Protein AF-A0A219AFV5-F1 (afdb_monomer)

pLDDT: mean 91.74, std 7.49, range [54.03, 98.56]

Sequence (238 aa):
MINREDYINSQNCHLWEYLSKKFAISLSYSKTPYYQISIIKKNLFQKQRVVIFVNDNDKSHSSFTHELLHLKLHNDGIDIYGVFTKAVLKKSRLQFLFNNDFRNQICNMLDHTLMIDEYLKMGFNESDFLADNNVPLIDDFRIMEMHRQFENQNTIRVGYLNFVGTYISIKCKNLEYTEYATYVKTMLSMNSEIIDIIDEFFIMWNYCKITHNKIQIKKALTILVDKLYIKAQHYEIV

Nearest PDB structures (foldseek):
  8e0m-assembly4_L  TM=2.313E-01  e=9.132E+00  synthetic construct

Foldseek 3Di:
DDDCVLQDDPLCPVLVVVLVVQAQEDEDADPDQAWDKDFADDDPPDRTYIYIHHHPVDSDNLRVVLRSLVSVCVVVVNDLLVLLVVLQVVQVQSCVLCDPVNSCLLSSLLSLLLCVVVSVVSVDDPVSNDPPPPDDLDDPVRLVVLLVQCVDLVRVSVSLSSLLSSLSNCVSVVVCPPDCVVSVVSSCVSPVQLVVLVVVLVVLSVVCSVVVDNVSSSVSSNSSSVSSSVVCVVSVND

Secondary structure (DSSP, 8-state):
---GGGT--TTTHHHHHHHHHHEEEEEEE-SSSS-EEEEPPPPTTSPEEEEEEE-SS---HHHHHHHHHHHHHHHTT--HHHHHHHHHHTSTTHHHHS-HHHHHHHHHHHHHHHHHHHHHHTT--GGGTSTTTTS-S--HHHHHHHHHHHH-TTTHHHHHHHHHHHHHHHHHTT-TTTTSHHHHHHHHHH-HHHHHHHHHHHHHHHHHHHH--HHHHHHHHHHHHHHHHHHHHHTT--

Structure (mmCIF, N/CA/C/O backbone):
data_AF-A0A219AFV5-F1
#
_entry.id   AF-A0A219AFV5-F1
#
loop_
_atom_site.group_PDB
_atom_site.id
_atom_site.type_symbol
_atom_site.label_atom_id
_atom_site.label_alt_id
_atom_site.label_comp_id
_atom_site.label_asym_id
_atom_site.label_entity_id
_atom_site.label_seq_id
_atom_site.pdbx_PDB_ins_code
_atom_site.Cartn_x
_atom_site.Cartn_y
_atom_site.Cartn_z
_atom_site.occupancy
_atom_site.B_iso_or_equiv
_atom_site.auth_seq_id
_atom_site.auth_comp_id
_atom_site.auth_asym_id
_atom_site.auth_atom_id
_atom_site.pdbx_PDB_model_num
ATOM 1 N N . MET A 1 1 ? -25.864 -11.431 15.523 1.00 72.44 1 MET A N 1
ATOM 2 C CA . MET A 1 1 ? -25.352 -10.046 15.634 1.00 72.44 1 MET A CA 1
ATOM 3 C C . MET A 1 1 ? -23.898 -10.164 16.048 1.00 72.44 1 MET A C 1
ATOM 5 O O . MET A 1 1 ? -23.637 -10.952 16.946 1.00 72.44 1 MET A O 1
ATOM 9 N N . ILE A 1 2 ? -22.968 -9.493 15.365 1.00 87.38 2 ILE A N 1
ATOM 10 C CA . ILE A 1 2 ? -21.540 -9.593 15.703 1.00 87.38 2 ILE A CA 1
ATOM 11 C C . ILE A 1 2 ? -21.314 -8.882 17.038 1.00 87.38 2 ILE A C 1
ATOM 13 O O . ILE A 1 2 ? -21.665 -7.707 17.167 1.00 87.38 2 ILE A O 1
ATOM 17 N N . ASN A 1 3 ? -20.763 -9.591 18.025 1.00 89.38 3 ASN A N 1
ATOM 18 C CA . ASN A 1 3 ? -20.375 -8.988 19.293 1.00 89.38 3 ASN A CA 1
ATOM 19 C C . ASN A 1 3 ? -19.022 -8.293 19.118 1.00 89.38 3 ASN A C 1
ATOM 21 O O . ASN A 1 3 ? -18.010 -8.950 18.910 1.00 89.38 3 ASN A O 1
ATOM 25 N N . ARG A 1 4 ? -18.996 -6.960 19.179 1.00 89.50 4 ARG A N 1
ATOM 26 C CA . ARG A 1 4 ? -17.755 -6.191 18.989 1.00 89.50 4 ARG A CA 1
ATOM 27 C C . ARG A 1 4 ? -16.710 -6.450 20.077 1.00 89.50 4 ARG A C 1
ATOM 29 O O . ARG A 1 4 ? -15.527 -6.305 19.803 1.00 89.50 4 ARG A O 1
ATOM 36 N N . GLU A 1 5 ? -17.150 -6.808 21.286 1.00 92.06 5 GLU A N 1
ATOM 37 C CA . GLU A 1 5 ? -16.257 -7.053 22.427 1.00 92.06 5 GLU A CA 1
ATOM 38 C C . GLU A 1 5 ? -15.343 -8.261 22.166 1.00 92.06 5 GLU A C 1
ATOM 40 O O . GLU A 1 5 ? -14.281 -8.367 22.760 1.00 92.06 5 GLU A O 1
ATOM 45 N N . ASP A 1 6 ? -15.707 -9.120 21.209 1.00 93.94 6 ASP A N 1
ATOM 46 C CA . ASP A 1 6 ? -14.892 -10.250 20.765 1.00 93.94 6 ASP A CA 1
ATOM 47 C C . ASP A 1 6 ? -13.625 -9.826 19.992 1.00 93.94 6 ASP A C 1
ATOM 49 O O . ASP A 1 6 ? -12.757 -10.659 19.755 1.00 93.94 6 ASP A O 1
ATOM 53 N N . TYR A 1 7 ? -13.534 -8.562 19.556 1.00 95.25 7 TYR A N 1
ATOM 54 C CA . TYR A 1 7 ? -12.427 -8.032 18.745 1.00 95.25 7 TYR A CA 1
ATOM 55 C C . TYR A 1 7 ? -11.656 -6.904 19.448 1.00 95.25 7 TYR A C 1
ATOM 57 O O . TYR A 1 7 ? -10.633 -6.430 18.940 1.00 95.25 7 TYR A O 1
ATOM 65 N N . ILE A 1 8 ? -12.136 -6.463 20.613 1.00 96.00 8 ILE A N 1
ATOM 66 C CA . ILE A 1 8 ? -11.558 -5.359 21.375 1.00 96.00 8 ILE A CA 1
ATOM 67 C C . ILE A 1 8 ? -10.850 -5.926 22.600 1.00 96.00 8 ILE A C 1
ATOM 69 O O . ILE A 1 8 ? -11.441 -6.648 23.396 1.00 96.00 8 ILE A O 1
ATOM 73 N N . ASN A 1 9 ? -9.587 -5.557 22.776 1.00 96.81 9 ASN A N 1
ATOM 74 C CA . ASN A 1 9 ? -8.789 -5.938 23.933 1.00 96.81 9 ASN A CA 1
ATOM 75 C C . ASN A 1 9 ? -8.087 -4.711 24.539 1.00 96.81 9 ASN A C 1
ATOM 77 O O . ASN A 1 9 ? -8.250 -3.579 24.080 1.00 96.81 9 ASN A O 1
ATOM 81 N N . SER A 1 10 ? -7.279 -4.927 25.577 1.00 97.31 10 SER A N 1
ATOM 82 C CA . SER A 1 10 ? -6.520 -3.857 26.240 1.00 97.31 10 SER A CA 1
ATOM 83 C C . SER A 1 10 ? -5.536 -3.125 25.320 1.00 97.31 10 SER A C 1
ATOM 85 O O . SER A 1 10 ? -5.180 -1.986 25.606 1.00 97.31 10 SER A O 1
ATOM 87 N N . GLN A 1 11 ? -5.100 -3.750 24.225 1.00 97.81 11 GLN A N 1
ATOM 88 C CA . GLN A 1 11 ? -4.130 -3.174 23.294 1.00 97.81 11 GLN A CA 1
ATOM 89 C C . GLN A 1 11 ? -4.784 -2.196 22.315 1.00 97.81 11 GLN A C 1
ATOM 91 O O . GLN A 1 11 ? -4.178 -1.190 21.957 1.00 97.81 11 GLN A O 1
ATOM 96 N N . ASN A 1 12 ? -6.022 -2.466 21.884 1.00 97.88 12 ASN A N 1
ATOM 97 C CA . ASN A 1 12 ? -6.699 -1.685 20.844 1.00 97.88 12 ASN A CA 1
ATOM 98 C C . ASN A 1 12 ? -7.904 -0.858 21.323 1.00 97.88 12 ASN A C 1
ATOM 100 O O . ASN A 1 12 ? -8.407 -0.033 20.553 1.00 97.88 12 ASN A O 1
ATOM 104 N N . CYS A 1 13 ? -8.342 -1.008 22.579 1.00 97.69 13 CYS A N 1
ATOM 105 C CA . CYS A 1 13 ? -9.531 -0.330 23.103 1.00 97.69 13 CYS A CA 1
ATOM 106 C C . CYS A 1 13 ? -9.467 1.197 22.955 1.00 97.69 13 CYS A C 1
ATOM 108 O O . CYS A 1 13 ? -10.430 1.814 22.500 1.00 97.69 13 CYS A O 1
ATOM 110 N N . HIS A 1 14 ? -8.320 1.815 23.237 1.00 97.81 14 HIS A N 1
ATOM 111 C CA . HIS A 1 14 ? -8.154 3.263 23.112 1.00 97.81 14 HIS A CA 1
ATOM 112 C C . HIS A 1 14 ? -8.272 3.748 21.662 1.00 97.81 14 HIS A C 1
ATOM 114 O O . HIS A 1 14 ? -8.907 4.775 21.402 1.00 97.81 14 HIS A O 1
ATOM 120 N N . LEU A 1 15 ? -7.710 2.999 20.706 1.00 98.25 15 LEU A N 1
ATOM 121 C CA . LEU A 1 15 ? -7.830 3.312 19.283 1.00 98.25 15 LEU A CA 1
ATOM 122 C C . LEU A 1 15 ? -9.285 3.168 18.820 1.00 98.25 15 LEU A C 1
ATOM 124 O O . LEU A 1 15 ? -9.822 4.060 18.159 1.00 98.25 15 LEU A O 1
ATOM 128 N N . TRP A 1 16 ? -9.952 2.088 19.229 1.00 98.00 16 TRP A N 1
ATOM 129 C CA . TRP A 1 16 ? -11.369 1.869 18.956 1.00 98.00 16 TRP A CA 1
ATOM 130 C C . TRP A 1 16 ? -12.247 3.008 19.490 1.00 98.00 16 TRP A C 1
ATOM 132 O O . TRP A 1 16 ? -13.078 3.550 18.756 1.00 98.00 16 TRP A O 1
A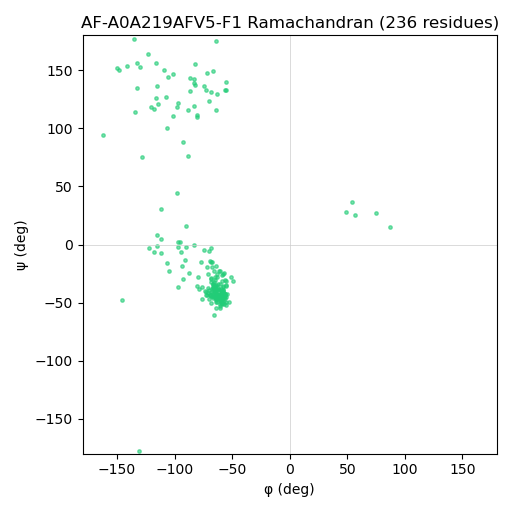TOM 142 N N . GLU A 1 17 ? -12.062 3.408 20.749 1.00 97.81 17 GLU A N 1
ATOM 143 C CA . GLU A 1 17 ? -12.814 4.497 21.377 1.00 97.81 17 GLU A CA 1
ATOM 144 C C . GLU A 1 17 ? -12.585 5.833 20.667 1.00 97.81 17 GLU A C 1
ATOM 146 O O . GLU A 1 17 ? -13.533 6.590 20.424 1.00 97.81 17 GLU A O 1
ATOM 151 N N . TYR A 1 18 ? -11.330 6.125 20.319 1.00 97.94 18 TYR A N 1
ATOM 152 C CA . TYR A 1 18 ? -10.959 7.321 19.573 1.00 97.94 18 TYR A CA 1
ATOM 153 C C . TYR A 1 18 ? -11.679 7.377 18.218 1.00 97.94 18 TYR A C 1
ATOM 155 O O . TYR A 1 18 ? -12.342 8.374 17.908 1.00 97.94 18 TYR A O 1
ATOM 163 N N . LEU A 1 19 ? -11.621 6.295 17.439 1.00 97.81 19 LEU A N 1
ATOM 164 C CA . LEU A 1 19 ? -12.219 6.232 16.105 1.00 97.81 19 LEU A CA 1
ATOM 165 C C . LEU A 1 19 ? -13.752 6.192 16.165 1.00 97.81 19 LEU A C 1
ATOM 167 O O . LEU A 1 19 ? -14.415 6.886 15.395 1.00 97.81 19 LEU A O 1
ATOM 171 N N . SER A 1 20 ? -14.345 5.496 17.133 1.00 96.62 20 SER A N 1
ATOM 172 C CA . SER A 1 20 ? -15.806 5.432 17.317 1.00 96.62 20 SER A CA 1
ATOM 173 C C . SER A 1 20 ? -16.433 6.796 17.649 1.00 96.62 20 SER A C 1
ATOM 175 O O . SER A 1 20 ? -17.597 7.078 17.333 1.00 96.62 20 SER A O 1
ATOM 177 N N . LYS A 1 21 ? -15.660 7.718 18.238 1.00 95.94 21 LYS A N 1
ATOM 178 C CA . LYS A 1 21 ? -16.096 9.112 18.423 1.00 95.94 21 LYS A CA 1
ATOM 179 C C . LYS A 1 21 ? -16.208 9.861 17.090 1.00 95.94 21 LYS A C 1
ATOM 181 O O . LYS A 1 21 ? -17.066 10.735 16.971 1.00 95.94 21 LYS A O 1
ATOM 186 N N . LYS A 1 22 ? -15.412 9.497 16.080 1.00 95.31 22 LYS A N 1
ATOM 187 C CA . LYS A 1 22 ? -15.322 10.171 14.771 1.00 95.31 22 LYS A CA 1
ATOM 188 C C . LYS A 1 22 ? -16.178 9.510 13.683 1.00 95.31 22 LYS A C 1
ATOM 190 O O . LYS A 1 22 ? -16.791 10.213 12.878 1.00 95.31 22 LYS A O 1
ATOM 195 N N . PHE A 1 23 ? -16.276 8.184 13.700 1.00 96.38 23 PHE A N 1
ATOM 196 C CA . PHE A 1 23 ? -16.930 7.372 12.674 1.00 96.38 23 PHE A CA 1
ATOM 197 C C . PHE A 1 23 ? -18.150 6.633 13.221 1.00 96.38 23 PHE A C 1
ATOM 199 O O . PHE A 1 23 ? -18.272 6.384 14.418 1.00 96.38 23 PHE A O 1
ATOM 206 N N . ALA A 1 24 ? -19.076 6.291 12.328 1.00 95.56 24 ALA A N 1
ATOM 207 C CA . ALA A 1 24 ? -20.114 5.306 12.600 1.00 95.56 24 ALA A CA 1
ATOM 208 C C . ALA A 1 24 ? -19.597 3.946 12.115 1.00 95.56 24 ALA A C 1
ATOM 210 O O . ALA A 1 24 ? -19.778 3.603 10.945 1.00 95.56 24 ALA A O 1
ATOM 211 N N . ILE A 1 25 ? -18.890 3.233 12.997 1.00 96.38 25 ILE A N 1
ATOM 212 C CA . ILE A 1 25 ? -18.255 1.947 12.686 1.00 96.38 25 ILE A CA 1
ATOM 213 C C . ILE A 1 25 ? -19.259 0.817 12.913 1.00 96.38 25 ILE A C 1
ATOM 215 O O . ILE A 1 25 ? -19.929 0.760 13.944 1.00 96.38 25 ILE A O 1
ATOM 219 N N . SER A 1 26 ? -19.355 -0.079 11.941 1.00 95.69 26 SER A N 1
ATOM 220 C CA . SER A 1 26 ? -20.164 -1.295 11.995 1.00 95.69 26 SER A CA 1
ATOM 221 C C . SER A 1 26 ? -19.323 -2.497 11.581 1.00 95.69 26 SER A C 1
ATOM 223 O O . SER A 1 26 ? -18.366 -2.345 10.824 1.00 95.69 26 SER A O 1
ATOM 225 N N . LEU A 1 27 ? -19.674 -3.678 12.090 1.00 96.31 27 LEU A N 1
ATOM 226 C CA . LEU A 1 27 ? -19.002 -4.931 11.753 1.00 96.31 27 LEU A CA 1
ATOM 227 C C . LEU A 1 27 ? -19.884 -5.759 10.817 1.00 96.31 27 LEU A C 1
ATOM 229 O O . LEU A 1 27 ? -21.111 -5.761 10.942 1.00 96.31 27 LEU A O 1
ATOM 233 N N . SER A 1 28 ? -19.270 -6.467 9.879 1.00 96.06 28 SER A N 1
ATOM 234 C CA . SER A 1 28 ? -19.932 -7.450 9.014 1.00 96.06 28 SER A CA 1
ATOM 235 C C . SER A 1 28 ? -19.014 -8.644 8.802 1.00 96.06 28 SER A C 1
ATOM 237 O O . SER A 1 28 ? -17.804 -8.499 8.899 1.00 96.06 28 SER A O 1
ATOM 239 N N . TYR A 1 29 ? -19.560 -9.825 8.524 1.00 94.81 29 TYR A N 1
ATOM 240 C CA . TYR A 1 29 ? -18.708 -10.968 8.207 1.00 94.81 29 TYR A CA 1
ATOM 241 C C . TYR A 1 29 ? -18.108 -10.806 6.813 1.00 94.81 29 TYR A C 1
ATOM 243 O O . TYR A 1 29 ? -18.807 -10.444 5.859 1.00 94.81 29 TYR A O 1
ATOM 251 N N . SER A 1 30 ? -16.804 -11.043 6.716 1.00 92.31 30 SER A N 1
ATOM 252 C CA . SER A 1 30 ? -16.098 -11.108 5.446 1.00 92.31 30 SER A CA 1
ATOM 253 C C . SER A 1 30 ? -16.567 -12.325 4.648 1.00 92.31 30 SER A C 1
ATOM 255 O O . SER A 1 30 ? -16.959 -13.347 5.204 1.00 92.31 30 SER A O 1
ATOM 257 N N . LYS A 1 31 ? -16.532 -12.212 3.318 1.00 90.81 31 LYS A N 1
ATOM 258 C CA . LYS A 1 31 ? -16.740 -13.355 2.408 1.00 90.81 31 LYS A CA 1
ATOM 259 C C . LYS A 1 31 ? -15.431 -14.071 2.070 1.00 90.81 31 LYS A C 1
ATOM 261 O O . LYS A 1 31 ? -15.435 -15.023 1.297 1.00 90.81 31 LYS A O 1
ATOM 266 N N . THR A 1 32 ? -14.317 -13.558 2.580 1.00 87.31 32 THR A N 1
ATOM 267 C CA . THR A 1 32 ? -12.963 -14.076 2.388 1.00 87.31 32 THR A CA 1
ATOM 268 C C . THR A 1 32 ? -12.364 -14.367 3.768 1.00 87.31 32 THR A C 1
ATOM 270 O O . THR A 1 32 ? -12.889 -13.867 4.765 1.00 87.31 32 THR A O 1
ATOM 273 N N . PRO A 1 33 ? -11.268 -15.138 3.869 1.00 84.75 33 PRO A N 1
ATOM 274 C CA . PRO A 1 33 ? -10.609 -15.361 5.158 1.00 84.75 33 PRO A CA 1
ATOM 275 C C . PRO A 1 33 ? -9.938 -14.096 5.725 1.00 84.75 33 PRO A C 1
ATOM 277 O O . PRO A 1 33 ? -9.396 -14.133 6.827 1.00 84.75 33 PRO A O 1
ATOM 280 N N . TYR A 1 34 ? -9.962 -12.981 4.991 1.00 87.75 34 TYR A N 1
ATOM 281 C CA . TYR A 1 34 ? -9.263 -11.755 5.345 1.00 87.75 34 TYR A CA 1
ATOM 282 C C . TYR A 1 34 ? -10.201 -10.721 5.957 1.00 87.75 34 TYR A C 1
ATOM 284 O O . TYR A 1 34 ? -11.367 -10.586 5.561 1.00 87.75 34 TYR A O 1
ATOM 292 N N . TYR A 1 35 ? -9.641 -9.951 6.885 1.00 92.25 35 TYR A N 1
ATOM 293 C CA . TYR A 1 35 ? -10.239 -8.712 7.352 1.00 92.25 35 TYR A CA 1
ATOM 294 C C . TYR A 1 35 ? -10.125 -7.649 6.261 1.00 92.25 35 TYR A C 1
ATOM 296 O O . TYR A 1 35 ? -9.215 -7.694 5.434 1.00 92.25 35 TYR A O 1
ATOM 304 N N . GLN A 1 36 ? -11.109 -6.753 6.203 1.00 93.00 36 GLN A N 1
ATOM 305 C CA . GLN A 1 36 ? -11.134 -5.661 5.232 1.00 93.00 36 GLN A CA 1
ATOM 306 C C . GLN A 1 36 ? -11.874 -4.463 5.808 1.00 93.00 36 GLN A C 1
ATOM 308 O O . GLN A 1 36 ? -12.839 -4.616 6.559 1.00 93.00 36 GLN A O 1
ATOM 313 N N . ILE A 1 37 ? -11.521 -3.266 5.360 1.00 94.44 37 ILE A N 1
ATOM 314 C CA . ILE A 1 37 ? -12.239 -2.043 5.695 1.00 94.44 37 ILE A CA 1
ATOM 315 C C . ILE A 1 37 ? -12.890 -1.412 4.465 1.00 94.44 37 ILE A C 1
ATOM 317 O O . ILE A 1 37 ? -12.296 -1.272 3.398 1.00 94.44 37 ILE A O 1
ATOM 321 N N . SER A 1 38 ? -14.137 -0.971 4.625 1.00 94.50 38 SER A N 1
ATOM 322 C CA . SER A 1 38 ? -14.824 -0.124 3.654 1.00 94.50 38 SER A CA 1
ATOM 323 C C . SER A 1 38 ? -15.235 1.192 4.293 1.00 94.50 38 SER A C 1
ATOM 325 O O . SER A 1 38 ? -16.035 1.245 5.231 1.00 94.50 38 SER A O 1
ATOM 327 N N . ILE A 1 39 ? -14.685 2.278 3.754 1.00 92.69 39 ILE A N 1
ATOM 328 C CA . ILE A 1 39 ? -14.961 3.640 4.195 1.00 92.69 39 ILE A CA 1
ATOM 329 C C . ILE A 1 39 ? -15.953 4.270 3.217 1.00 92.69 39 ILE A C 1
ATOM 331 O O . ILE A 1 39 ? -15.633 4.571 2.068 1.00 92.69 39 ILE A O 1
ATOM 335 N N . ILE A 1 40 ? -17.182 4.494 3.678 1.00 90.06 40 ILE A N 1
ATOM 336 C CA . ILE A 1 40 ? -18.263 5.025 2.845 1.00 90.06 40 ILE A CA 1
ATOM 337 C C . ILE A 1 40 ? -18.145 6.550 2.789 1.00 90.06 40 ILE A C 1
ATOM 339 O O . ILE A 1 40 ? -17.798 7.201 3.777 1.00 90.06 40 ILE A O 1
ATOM 343 N N . LYS A 1 41 ? -18.433 7.156 1.631 1.00 82.62 41 LYS A N 1
ATOM 344 C CA . LYS A 1 41 ? -18.358 8.613 1.449 1.00 82.62 41 LYS A CA 1
ATOM 345 C C . LYS A 1 41 ? -19.240 9.339 2.476 1.00 82.62 41 LYS A C 1
ATOM 347 O O . LYS A 1 41 ? -20.389 8.969 2.705 1.00 82.62 41 LYS A O 1
ATOM 352 N N . LYS A 1 42 ? -18.685 10.376 3.110 1.00 80.56 42 LYS A N 1
ATOM 353 C CA . LYS A 1 42 ? -19.368 11.144 4.158 1.00 80.56 42 LYS A CA 1
ATOM 354 C C . LYS A 1 42 ? -20.536 11.956 3.585 1.00 80.56 42 LYS A C 1
ATOM 356 O O . LYS A 1 42 ? -20.353 12.713 2.634 1.00 80.56 42 LYS A O 1
ATOM 361 N N . ASN A 1 43 ? -21.695 11.862 4.233 1.00 77.56 43 ASN A N 1
ATOM 362 C CA . ASN A 1 43 ? -22.815 12.780 4.026 1.00 77.56 43 ASN A CA 1
ATOM 363 C C . ASN A 1 43 ? -22.652 14.011 4.933 1.00 77.56 43 ASN A C 1
ATOM 365 O O . ASN A 1 43 ? -22.212 13.876 6.074 1.00 77.56 43 ASN A O 1
ATOM 369 N N . LEU A 1 44 ? -23.029 15.198 4.443 1.00 76.38 44 LEU A N 1
ATOM 370 C CA . LEU A 1 44 ? -22.791 16.500 5.098 1.00 76.38 44 LEU A CA 1
ATOM 371 C C . LEU A 1 44 ? -23.238 16.576 6.571 1.00 76.38 44 LEU A C 1
ATOM 373 O O . LEU A 1 44 ? -22.621 17.295 7.350 1.00 76.38 44 LEU A O 1
ATOM 377 N N . PHE A 1 45 ? -24.250 15.799 6.965 1.00 80.06 45 PHE A N 1
ATOM 378 C CA . PHE A 1 45 ? -24.886 15.886 8.284 1.00 80.06 45 PHE A CA 1
ATOM 379 C C . PHE A 1 45 ? -24.704 14.643 9.166 1.00 80.06 45 PHE A C 1
ATOM 381 O O . PHE A 1 45 ? -25.344 14.536 10.207 1.00 80.06 45 PHE A O 1
ATOM 388 N N . GLN A 1 46 ? -23.870 13.678 8.767 1.00 82.94 46 GLN A N 1
ATOM 389 C CA . GLN A 1 46 ? -23.705 12.426 9.515 1.00 82.94 46 GLN A CA 1
ATOM 390 C C . GLN A 1 46 ? -22.234 12.070 9.725 1.00 82.94 46 GLN A C 1
ATOM 392 O O . GLN A 1 46 ? -21.349 12.473 8.960 1.00 82.94 46 GLN A O 1
ATOM 397 N N . LYS A 1 47 ? -21.972 11.278 10.775 1.00 86.44 47 LYS A N 1
ATOM 398 C CA . LYS A 1 47 ? -20.681 10.599 10.918 1.00 86.44 47 LYS A CA 1
ATOM 399 C C . LYS A 1 47 ? -20.422 9.779 9.659 1.00 86.44 47 LYS A C 1
ATOM 401 O O . LYS A 1 47 ? -21.331 9.152 9.114 1.00 86.44 47 LYS A O 1
ATOM 406 N N . GLN A 1 48 ? -19.174 9.785 9.207 1.00 93.94 48 GLN A N 1
ATOM 407 C CA . GLN A 1 48 ? -18.780 8.943 8.093 1.00 93.94 48 GLN A CA 1
ATOM 408 C C . GLN A 1 48 ? -18.959 7.475 8.496 1.00 93.94 48 GLN A C 1
ATOM 410 O O . GLN A 1 48 ? -18.545 7.076 9.587 1.00 93.94 48 GLN A O 1
ATOM 415 N N . ARG A 1 49 ? -19.637 6.702 7.646 1.00 95.25 49 ARG A N 1
ATOM 416 C CA . ARG A 1 49 ? -19.899 5.286 7.895 1.00 95.25 49 ARG A CA 1
ATOM 417 C C . ARG A 1 49 ? -18.691 4.455 7.499 1.00 95.25 49 ARG A C 1
ATOM 419 O O . ARG A 1 49 ? -18.100 4.687 6.446 1.00 95.25 49 ARG A O 1
ATOM 426 N N . VAL A 1 50 ? -18.367 3.488 8.343 1.00 97.00 50 VAL A N 1
ATOM 427 C CA . VAL A 1 50 ? -17.277 2.540 8.130 1.00 97.00 50 VAL A CA 1
ATOM 428 C C . VAL A 1 50 ? -17.804 1.143 8.409 1.00 97.00 50 VAL A C 1
ATOM 430 O O . VAL A 1 50 ? -18.508 0.924 9.399 1.00 97.00 50 VAL A O 1
ATOM 433 N N . VAL A 1 51 ? -17.474 0.208 7.529 1.00 97.06 51 VAL A N 1
ATOM 434 C CA . VAL A 1 51 ? -17.728 -1.216 7.734 1.00 97.06 51 VAL A CA 1
ATOM 435 C C . VAL A 1 51 ? -16.380 -1.906 7.847 1.00 97.06 51 VAL A C 1
ATOM 437 O O . VAL A 1 51 ? -15.578 -1.810 6.921 1.00 97.06 51 VAL A O 1
ATOM 440 N N . ILE A 1 52 ? -16.134 -2.572 8.971 1.00 97.00 52 ILE A N 1
ATOM 441 C CA . ILE A 1 52 ? -15.009 -3.498 9.110 1.00 97.00 52 ILE A CA 1
ATOM 442 C C . ILE A 1 52 ? -15.566 -4.901 8.889 1.00 97.00 52 ILE A C 1
ATOM 444 O O . ILE A 1 52 ? -16.463 -5.355 9.607 1.00 97.00 52 ILE A O 1
ATOM 448 N N . PHE A 1 53 ? -15.067 -5.558 7.853 1.00 95.94 53 PHE A N 1
ATOM 449 C CA . PHE A 1 53 ? -15.346 -6.947 7.556 1.00 95.94 53 PHE A CA 1
ATOM 450 C C . PHE A 1 53 ? -14.406 -7.812 8.385 1.00 95.94 53 PHE A C 1
ATOM 452 O O . PHE A 1 53 ? -13.191 -7.696 8.260 1.00 95.94 53 PHE A O 1
ATOM 459 N N . VAL A 1 54 ? -14.976 -8.644 9.249 1.00 95.06 54 VAL A N 1
ATOM 460 C CA . VAL A 1 54 ? -14.245 -9.523 10.165 1.00 95.06 54 VAL A CA 1
ATOM 461 C C . VAL A 1 54 ? -14.394 -10.973 9.729 1.00 95.06 54 VAL A C 1
ATOM 463 O O . VAL A 1 54 ? -15.422 -11.348 9.157 1.00 95.06 54 VAL A O 1
ATOM 466 N N . ASN A 1 55 ? -13.386 -11.791 10.006 1.00 90.19 55 ASN A N 1
ATOM 467 C CA . ASN A 1 55 ? -13.487 -13.231 9.815 1.00 90.19 55 ASN A CA 1
ATOM 468 C C . ASN A 1 55 ? -14.373 -13.831 10.932 1.00 90.19 55 ASN A C 1
ATOM 470 O O . ASN A 1 55 ? -14.305 -13.423 12.093 1.00 90.19 55 ASN A O 1
ATOM 474 N N . ASP A 1 56 ? -15.278 -14.741 10.575 1.00 85.44 56 ASP A N 1
ATOM 475 C CA . ASP A 1 56 ? -16.152 -15.446 11.521 1.00 85.44 56 ASP A CA 1
ATOM 476 C C . ASP A 1 56 ? -15.435 -16.602 12.231 1.00 85.44 56 ASP A C 1
ATOM 478 O O . ASP A 1 56 ? -15.765 -16.924 13.373 1.00 85.44 56 ASP A O 1
ATOM 482 N N . ASN A 1 57 ? -14.435 -17.179 11.568 1.00 85.88 57 ASN A N 1
ATOM 483 C CA . ASN A 1 57 ? -13.623 -18.291 12.050 1.00 85.88 57 ASN A CA 1
ATOM 484 C C . ASN A 1 57 ? -12.362 -17.837 12.796 1.00 85.88 57 ASN A C 1
ATOM 486 O O . ASN A 1 57 ? -11.732 -18.643 13.476 1.00 85.88 57 ASN A O 1
ATOM 490 N N . ASP A 1 58 ? -12.002 -16.560 12.684 1.00 84.69 58 ASP A N 1
ATOM 491 C CA . ASP A 1 58 ? -10.834 -15.975 13.333 1.00 84.69 58 ASP A CA 1
ATOM 492 C C . ASP A 1 58 ? -11.215 -14.643 13.982 1.00 84.69 58 ASP A C 1
ATOM 494 O O . ASP A 1 58 ? -11.576 -13.689 13.299 1.00 84.69 58 ASP A O 1
ATOM 498 N N . LYS A 1 59 ? -11.149 -14.592 15.317 1.00 90.69 59 LYS A N 1
ATOM 499 C CA . LYS A 1 59 ? -11.412 -13.398 16.137 1.00 90.69 59 LYS A CA 1
ATOM 500 C C . LYS A 1 59 ? -10.104 -12.699 16.513 1.00 90.69 59 LYS A C 1
ATOM 502 O O . LYS A 1 59 ? -9.886 -12.319 17.660 1.00 90.69 59 LYS A O 1
ATOM 507 N N . SER A 1 60 ? -9.210 -12.557 15.543 1.00 93.06 60 SER A N 1
ATOM 508 C CA . SER A 1 60 ? -7.901 -11.947 15.736 1.00 93.06 60 SER A CA 1
ATOM 509 C C . SER A 1 60 ? -8.019 -10.468 16.118 1.00 93.06 60 SER A C 1
ATOM 511 O O . SER A 1 60 ? -8.455 -9.619 15.333 1.00 93.06 60 SER A O 1
ATOM 513 N N . HIS A 1 61 ? -7.573 -10.141 17.334 1.00 95.62 61 HIS A N 1
ATOM 514 C CA . HIS A 1 61 ? -7.398 -8.757 17.784 1.00 95.62 61 HIS A CA 1
ATOM 515 C C . HIS A 1 61 ? -6.358 -8.017 16.934 1.00 95.62 61 HIS A C 1
ATOM 517 O O . HIS A 1 61 ? -6.486 -6.815 16.701 1.00 95.62 61 HIS A O 1
ATOM 523 N N . SER A 1 62 ? -5.336 -8.738 16.468 1.00 95.12 62 SER A N 1
ATOM 524 C CA . SER A 1 62 ? -4.268 -8.217 15.617 1.00 95.12 62 SER A CA 1
ATOM 525 C C . SER A 1 62 ? -4.835 -7.761 14.268 1.00 95.12 62 SER A C 1
ATOM 527 O O . SER A 1 62 ? -4.724 -6.584 13.921 1.00 95.12 62 SER A O 1
ATOM 529 N N . SER A 1 63 ? -5.544 -8.645 13.563 1.00 94.31 63 SER A N 1
ATOM 530 C CA . SER A 1 63 ? -6.122 -8.350 12.248 1.00 94.31 63 SER A CA 1
ATOM 531 C C . SER A 1 63 ? -7.218 -7.292 12.337 1.00 94.31 63 SER A C 1
ATOM 533 O O . SER A 1 63 ? -7.328 -6.429 11.473 1.00 94.31 63 SER A O 1
ATOM 535 N N . PHE A 1 64 ? -7.988 -7.274 13.425 1.00 96.06 64 PHE A N 1
ATOM 536 C CA . PHE A 1 64 ? -8.930 -6.185 13.663 1.00 96.06 64 PHE A CA 1
ATOM 537 C C . PHE A 1 64 ? -8.226 -4.834 13.858 1.00 96.06 64 PHE A C 1
ATOM 539 O O . PHE A 1 64 ? -8.655 -3.816 13.314 1.00 96.06 64 PHE A O 1
ATOM 546 N N . THR A 1 65 ? -7.125 -4.819 14.611 1.00 97.25 65 THR A N 1
ATOM 547 C CA . THR A 1 65 ? -6.336 -3.604 14.850 1.00 97.25 65 THR A CA 1
ATOM 548 C C . THR A 1 65 ? -5.689 -3.088 13.569 1.00 97.25 65 THR A C 1
ATOM 550 O O . THR A 1 65 ? -5.649 -1.876 13.367 1.00 97.25 65 THR A O 1
ATOM 553 N N . HIS A 1 66 ? -5.252 -3.982 12.681 1.00 95.94 66 HIS A N 1
ATOM 554 C CA . HIS A 1 66 ? -4.752 -3.637 11.351 1.00 95.94 66 HIS A CA 1
ATOM 555 C C . HIS A 1 66 ? -5.763 -2.764 10.579 1.00 95.94 66 HIS A C 1
ATOM 557 O O . HIS A 1 66 ? -5.434 -1.660 10.141 1.00 95.94 66 HIS A O 1
ATOM 563 N N . GLU A 1 67 ? -7.037 -3.168 10.530 1.00 96.69 67 GLU A N 1
ATOM 564 C CA . GLU A 1 67 ? -8.096 -2.370 9.889 1.00 96.69 67 GLU A CA 1
ATOM 565 C C . GLU A 1 67 ? -8.378 -1.043 10.618 1.00 96.69 67 GLU A C 1
ATOM 567 O O . GLU A 1 67 ? -8.653 -0.015 9.987 1.00 96.69 67 GLU A O 1
ATOM 572 N N . LEU A 1 68 ? -8.287 -1.018 11.955 1.00 97.88 68 LEU A N 1
ATOM 573 C CA . LEU A 1 68 ? -8.415 0.228 12.723 1.00 97.88 68 LEU A CA 1
ATOM 574 C C . LEU A 1 68 ? -7.290 1.218 12.408 1.00 97.88 68 LEU A C 1
ATOM 576 O O . LEU A 1 68 ? -7.531 2.427 12.385 1.00 97.88 68 LEU A O 1
ATOM 580 N N . LEU A 1 69 ? -6.079 0.737 12.142 1.00 97.62 69 LEU A N 1
ATOM 581 C CA . LEU A 1 69 ? -4.953 1.586 11.773 1.00 97.62 69 LEU A CA 1
ATOM 582 C C . LEU A 1 69 ? -5.117 2.184 10.372 1.00 97.62 69 LEU A C 1
ATOM 584 O O . LEU A 1 69 ? -4.882 3.384 10.213 1.00 97.62 69 LEU A O 1
ATOM 588 N N . HIS A 1 70 ? -5.640 1.434 9.397 1.00 96.94 70 HIS A N 1
ATOM 589 C CA . HIS A 1 70 ? -6.061 2.024 8.119 1.00 96.94 70 HIS A CA 1
ATOM 590 C C . HIS A 1 70 ? -7.108 3.128 8.323 1.00 96.94 70 HIS A C 1
ATOM 592 O O . HIS A 1 70 ? -7.004 4.215 7.744 1.00 96.94 70 HIS A O 1
ATOM 598 N N . LEU A 1 71 ? -8.093 2.907 9.203 1.00 97.44 71 LEU A N 1
ATOM 599 C CA . LEU A 1 71 ? -9.075 3.943 9.527 1.00 97.44 71 LEU A CA 1
ATOM 600 C C . LEU A 1 71 ? -8.438 5.168 10.199 1.00 97.44 71 LEU A C 1
ATOM 602 O O . LEU A 1 71 ? -8.870 6.298 9.956 1.00 97.44 71 LEU A O 1
ATOM 606 N N . LYS A 1 72 ? -7.415 4.964 11.034 1.00 97.31 72 LYS A N 1
ATOM 607 C CA . LYS A 1 72 ? -6.648 6.046 11.655 1.00 97.31 72 LYS A CA 1
ATOM 608 C C . LYS A 1 72 ? -5.907 6.875 10.607 1.00 97.31 72 LYS A C 1
ATOM 610 O O . LYS A 1 72 ? -6.029 8.096 10.645 1.00 97.31 72 LYS A O 1
ATOM 615 N N . LEU A 1 73 ? -5.221 6.255 9.645 1.00 95.56 73 LEU A N 1
ATOM 616 C CA . LEU A 1 73 ? -4.579 6.978 8.537 1.00 95.56 73 LEU A CA 1
ATOM 617 C C . LEU A 1 73 ? -5.600 7.827 7.765 1.00 95.56 73 LEU A C 1
ATOM 619 O O . LEU A 1 73 ? -5.376 9.020 7.534 1.00 95.56 73 LEU A O 1
ATOM 623 N N . HIS A 1 74 ? -6.771 7.255 7.466 1.00 94.69 74 HIS A N 1
ATOM 624 C CA . HIS A 1 74 ? -7.869 7.981 6.822 1.00 94.69 74 HIS A CA 1
ATOM 625 C C . HIS A 1 74 ? -8.378 9.160 7.667 1.00 94.69 74 HIS A C 1
ATOM 627 O O . HIS A 1 74 ? -8.571 10.261 7.147 1.00 94.69 74 HIS A O 1
ATOM 633 N N . ASN A 1 75 ? -8.568 8.971 8.977 1.00 94.50 75 ASN A N 1
ATOM 634 C CA . ASN A 1 75 ? -8.937 10.043 9.910 1.00 94.50 75 ASN A CA 1
ATOM 635 C C . ASN A 1 75 ? -7.905 11.168 9.929 1.00 94.50 75 ASN A C 1
ATOM 637 O O . ASN A 1 75 ? -8.255 12.351 9.899 1.00 94.50 75 ASN A O 1
ATOM 641 N N . ASP A 1 76 ? -6.635 10.783 9.932 1.00 93.94 76 ASP A N 1
ATOM 642 C CA . ASP A 1 76 ? -5.514 11.703 9.902 1.00 93.94 76 ASP A CA 1
ATOM 643 C C . ASP A 1 76 ? -5.410 12.376 8.535 1.00 93.94 76 ASP A C 1
ATOM 645 O O . ASP A 1 76 ? -4.655 13.328 8.411 1.00 93.94 76 ASP A O 1
ATOM 649 N N . GLY A 1 77 ? -6.228 11.982 7.549 1.00 92.62 77 GLY A N 1
ATOM 650 C CA . GLY A 1 77 ? -6.371 12.523 6.198 1.00 92.62 77 GLY A CA 1
ATOM 651 C C . GLY A 1 77 ? -5.232 12.131 5.265 1.00 92.62 77 GLY A C 1
ATOM 652 O O . GLY A 1 77 ? -4.901 12.898 4.357 1.00 92.62 77 GLY A O 1
ATOM 653 N N . ILE A 1 78 ? -4.607 10.991 5.538 1.00 94.56 78 ILE A N 1
ATOM 654 C CA . ILE A 1 78 ? -3.658 10.318 4.661 1.00 94.56 78 ILE A CA 1
ATOM 655 C C . ILE A 1 78 ? -4.478 9.400 3.749 1.00 94.56 78 ILE A C 1
ATOM 657 O O . ILE A 1 78 ? -5.153 8.490 4.211 1.00 94.56 78 ILE A O 1
ATOM 661 N N . ASP A 1 79 ? -4.455 9.694 2.450 1.00 92.25 79 ASP A N 1
ATOM 662 C CA . ASP A 1 79 ? -5.175 8.956 1.405 1.00 92.25 79 ASP A CA 1
ATOM 663 C C . ASP A 1 79 ? -4.173 8.586 0.304 1.00 92.25 79 ASP A C 1
ATOM 665 O O . ASP A 1 79 ? -4.097 9.249 -0.737 1.00 92.25 79 ASP A O 1
ATOM 669 N N . ILE A 1 80 ? -3.326 7.582 0.574 1.00 95.88 80 ILE A N 1
ATOM 670 C CA . ILE A 1 80 ? -2.286 7.136 -0.367 1.00 95.88 80 ILE A CA 1
ATOM 671 C C . ILE A 1 80 ? -2.936 6.694 -1.675 1.00 95.88 80 ILE A C 1
ATOM 673 O O . ILE A 1 80 ? -2.561 7.191 -2.739 1.00 95.88 80 ILE A O 1
ATOM 677 N N . TYR A 1 81 ? -3.947 5.822 -1.598 1.00 95.25 81 TYR A N 1
ATOM 678 C CA . TYR A 1 81 ? -4.621 5.284 -2.776 1.00 95.25 81 TYR A CA 1
ATOM 679 C C . TYR A 1 81 ? -5.234 6.378 -3.649 1.00 95.25 81 TYR A C 1
ATOM 681 O O . TYR A 1 81 ? -5.011 6.403 -4.864 1.00 95.25 81 TYR A O 1
ATOM 689 N N . GLY A 1 82 ? -5.975 7.320 -3.063 1.00 94.38 82 GLY A N 1
ATOM 690 C CA . GLY A 1 82 ? -6.597 8.405 -3.811 1.00 94.38 82 GLY A CA 1
ATOM 691 C C . GLY A 1 82 ? -5.578 9.369 -4.413 1.00 94.38 82 GLY A C 1
ATOM 692 O O . GLY A 1 82 ? -5.776 9.850 -5.532 1.00 94.38 82 GLY A O 1
ATOM 693 N N . VAL A 1 83 ? -4.469 9.642 -3.722 1.00 95.69 83 VAL A N 1
ATOM 694 C CA . VAL A 1 83 ? -3.378 10.474 -4.247 1.00 95.69 83 VAL A CA 1
ATOM 695 C C . VAL A 1 83 ? -2.644 9.777 -5.393 1.00 95.69 83 VAL A C 1
ATOM 697 O O . VAL A 1 83 ? -2.496 10.379 -6.460 1.00 95.69 83 VAL A O 1
ATOM 700 N N . PHE A 1 84 ? -2.235 8.521 -5.205 1.00 96.69 84 PHE A N 1
ATOM 701 C CA . PHE A 1 84 ? -1.546 7.723 -6.218 1.00 96.69 84 PHE A CA 1
ATOM 702 C C . PHE A 1 84 ? -2.427 7.537 -7.455 1.00 96.69 84 PHE A C 1
ATOM 704 O O . PHE A 1 84 ? -2.010 7.835 -8.572 1.00 96.69 84 PHE A O 1
ATOM 711 N N . THR A 1 85 ? -3.697 7.173 -7.260 1.00 95.81 85 THR A N 1
ATOM 712 C CA . THR A 1 85 ? -4.674 7.026 -8.347 1.00 95.81 85 THR A CA 1
ATOM 713 C C . THR A 1 85 ? -4.854 8.329 -9.118 1.00 95.81 85 THR A C 1
ATOM 715 O O . THR A 1 85 ? -4.822 8.319 -10.344 1.00 95.81 85 THR A O 1
ATOM 718 N N . LYS A 1 86 ? -4.977 9.480 -8.443 1.00 95.56 86 LYS A N 1
ATOM 719 C CA . LYS A 1 86 ? -5.054 10.781 -9.133 1.00 95.56 86 LYS A CA 1
ATOM 720 C C . LYS A 1 86 ? -3.794 11.087 -9.941 1.00 95.56 86 LYS A C 1
ATOM 722 O O . LYS A 1 86 ? -3.913 11.675 -11.012 1.00 95.56 86 LYS A O 1
ATOM 727 N N . ALA A 1 87 ? -2.609 10.739 -9.441 1.00 95.94 87 ALA A N 1
ATOM 728 C CA . ALA A 1 87 ? -1.363 10.918 -10.183 1.00 95.94 87 ALA A CA 1
ATOM 729 C C . ALA A 1 87 ? -1.329 10.019 -11.431 1.00 95.94 87 ALA A C 1
ATOM 731 O O . ALA A 1 87 ? -1.031 10.506 -12.519 1.00 95.94 87 ALA A O 1
ATOM 732 N N . VAL A 1 88 ? -1.732 8.751 -11.298 1.00 95.38 88 VAL A N 1
ATOM 733 C CA . VAL A 1 88 ? -1.802 7.792 -12.411 1.00 95.38 88 VAL A CA 1
ATOM 734 C C . VAL A 1 88 ? -2.821 8.222 -13.467 1.00 95.38 88 VAL A C 1
ATOM 736 O O . VAL A 1 88 ? -2.495 8.257 -14.648 1.00 95.38 88 VAL A O 1
ATOM 739 N N . LEU A 1 89 ? -4.036 8.610 -13.067 1.00 92.94 89 LEU A N 1
ATOM 740 C CA . LEU A 1 89 ? -5.108 9.003 -13.995 1.00 92.94 89 LEU A CA 1
ATOM 741 C C . LEU A 1 89 ? -4.798 10.285 -14.780 1.00 92.94 89 LEU A C 1
ATOM 743 O O . LEU A 1 89 ? -5.342 10.491 -15.861 1.00 92.94 89 LEU A O 1
ATOM 747 N N . LYS A 1 90 ? -3.903 11.145 -14.277 1.00 93.19 90 LYS A N 1
ATOM 748 C CA . LYS A 1 90 ? -3.404 12.303 -15.039 1.00 93.19 90 LYS A CA 1
ATOM 749 C C . LYS A 1 90 ? -2.531 11.901 -16.232 1.00 93.19 90 LYS A C 1
ATOM 751 O O . LYS A 1 90 ? -2.270 12.742 -17.089 1.00 93.19 90 LYS A O 1
ATOM 756 N N . LYS A 1 91 ? -2.068 10.650 -16.291 1.00 90.81 91 LYS A N 1
ATOM 757 C CA . LYS A 1 91 ? -1.266 10.095 -17.384 1.00 90.81 91 LYS A CA 1
ATOM 758 C C . LYS A 1 91 ? -2.150 9.145 -18.194 1.00 90.81 91 LYS A C 1
ATOM 760 O O . LYS A 1 91 ? -2.386 8.006 -17.795 1.00 90.81 91 LYS A O 1
ATOM 765 N N . SER A 1 92 ? -2.650 9.634 -19.330 1.00 75.31 92 SER A N 1
ATO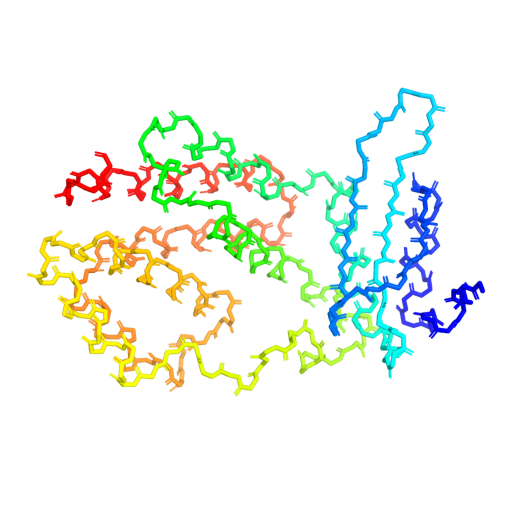M 766 C CA . SER A 1 92 ? -3.722 9.013 -20.132 1.00 75.31 92 SER A CA 1
ATOM 767 C C . SER A 1 92 ? -3.526 7.525 -20.441 1.00 75.31 92 SER A C 1
ATOM 769 O O . SER A 1 92 ? -4.508 6.788 -20.534 1.00 75.31 92 SER A O 1
ATOM 771 N N . ARG A 1 93 ? -2.275 7.074 -20.569 1.00 85.38 93 ARG A N 1
ATOM 772 C CA .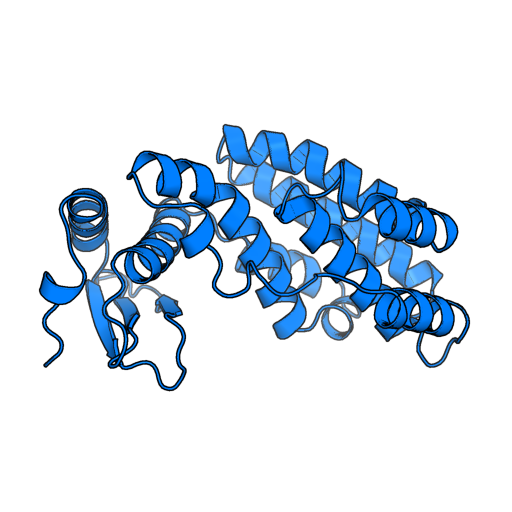 ARG A 1 93 ? -1.928 5.683 -20.874 1.00 85.38 93 ARG A CA 1
ATOM 773 C C . ARG A 1 93 ? -1.391 4.879 -19.684 1.00 85.38 93 ARG A C 1
ATOM 775 O O . ARG A 1 93 ? -1.565 3.662 -19.655 1.00 85.38 93 ARG A O 1
ATOM 782 N N . LEU A 1 94 ? -0.852 5.529 -18.648 1.00 86.88 94 LEU A N 1
ATOM 783 C CA . LEU A 1 94 ? -0.344 4.828 -17.460 1.00 86.88 94 LEU A CA 1
ATOM 784 C C . LEU A 1 94 ? -1.454 4.117 -16.685 1.00 86.88 94 LEU A C 1
ATOM 786 O O . LEU A 1 94 ? -1.211 3.080 -16.084 1.00 86.88 94 LEU A O 1
ATOM 790 N N . GLN A 1 95 ? -2.681 4.640 -16.718 1.00 83.69 95 GLN A N 1
ATOM 791 C CA . GLN A 1 95 ? -3.829 4.006 -16.065 1.00 83.69 95 GLN A CA 1
ATOM 792 C C . GLN A 1 95 ? -4.115 2.578 -16.554 1.00 83.69 95 GLN A C 1
ATOM 794 O O . GLN A 1 95 ? -4.709 1.801 -15.807 1.00 83.69 95 GLN A O 1
ATOM 799 N N . PHE A 1 96 ? -3.704 2.239 -17.782 1.00 84.44 96 PHE A N 1
ATOM 800 C CA . PHE A 1 96 ? -3.811 0.880 -18.303 1.00 84.44 96 PHE A CA 1
ATOM 801 C C . PHE A 1 96 ? -2.692 0.002 -17.749 1.00 84.44 96 PHE A C 1
ATOM 803 O O . PHE A 1 96 ? -2.937 -1.158 -17.428 1.00 84.44 96 PHE A O 1
ATOM 810 N N . LEU A 1 97 ? -1.479 0.544 -17.614 1.00 90.62 97 LEU A N 1
ATOM 811 C CA . LEU A 1 97 ? -0.355 -0.157 -17.002 1.00 90.62 97 LEU A CA 1
ATOM 812 C C . LEU A 1 97 ? -0.629 -0.413 -15.514 1.00 90.62 97 LEU A C 1
ATOM 814 O O . LEU A 1 97 ? -0.740 -1.559 -15.096 1.00 90.62 97 LEU A O 1
ATOM 818 N N . PHE A 1 98 ? -0.822 0.646 -14.732 1.00 93.94 98 PHE A N 1
ATOM 819 C CA . PHE A 1 98 ? -1.094 0.573 -13.297 1.00 93.94 98 PHE A CA 1
ATOM 820 C C . PHE A 1 98 ? -2.597 0.454 -13.070 1.00 93.94 98 PHE A C 1
ATOM 822 O O . PHE A 1 98 ? -3.251 1.440 -12.727 1.00 93.94 98 PHE A O 1
ATOM 829 N N . ASN A 1 99 ? -3.147 -0.738 -13.300 1.00 92.31 99 ASN A N 1
ATOM 830 C CA . ASN A 1 99 ? -4.565 -1.038 -13.091 1.00 92.31 99 ASN A CA 1
ATOM 831 C C . ASN A 1 99 ? -4.983 -0.916 -11.603 1.00 92.31 99 ASN A C 1
ATOM 833 O O . ASN A 1 99 ? -4.160 -0.653 -10.727 1.00 92.31 99 ASN A O 1
ATOM 837 N N . ASN A 1 100 ? -6.279 -1.076 -11.307 1.00 92.50 100 ASN A N 1
ATOM 838 C CA . ASN A 1 100 ? -6.793 -0.967 -9.932 1.00 92.50 100 ASN A CA 1
ATOM 839 C C . ASN A 1 100 ? -6.092 -1.923 -8.961 1.00 92.50 100 ASN A C 1
ATOM 841 O O . ASN A 1 100 ? -5.746 -1.500 -7.864 1.00 92.50 100 ASN A O 1
ATOM 845 N N . ASP A 1 101 ? -5.859 -3.168 -9.368 1.00 92.31 101 ASP A N 1
ATOM 846 C CA . ASP A 1 101 ? -5.280 -4.187 -8.491 1.00 92.31 101 ASP A CA 1
ATOM 847 C C . ASP A 1 101 ? -3.836 -3.847 -8.127 1.00 92.31 101 ASP A C 1
ATOM 849 O O . ASP A 1 101 ? -3.487 -3.825 -6.949 1.00 92.31 101 ASP A O 1
ATOM 853 N N . PHE A 1 102 ? -3.028 -3.454 -9.114 1.00 94.38 102 PHE A N 1
ATOM 854 C CA . PHE A 1 102 ? -1.662 -2.988 -8.891 1.00 94.38 102 PHE A CA 1
ATOM 855 C C . PHE A 1 102 ? -1.634 -1.749 -7.989 1.00 94.38 102 PHE A C 1
ATOM 857 O O . PHE A 1 102 ? -0.863 -1.685 -7.032 1.00 94.38 102 PHE A O 1
ATOM 864 N N . ARG A 1 103 ? -2.513 -0.767 -8.246 1.00 95.44 103 ARG A N 1
ATOM 865 C CA . ARG A 1 103 ? -2.627 0.432 -7.400 1.00 95.44 103 ARG A CA 1
AT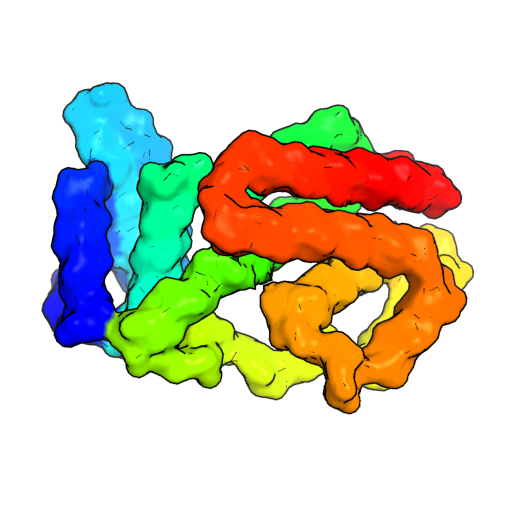OM 866 C C . ARG A 1 103 ? -2.990 0.072 -5.962 1.00 95.44 103 ARG A C 1
ATOM 868 O O . ARG A 1 103 ? -2.357 0.592 -5.049 1.00 95.44 103 ARG A O 1
ATOM 875 N N . ASN A 1 104 ? -3.973 -0.806 -5.766 1.00 93.38 104 ASN A N 1
ATOM 876 C CA . ASN A 1 104 ? -4.395 -1.272 -4.447 1.00 93.38 104 ASN A CA 1
ATOM 877 C C . ASN A 1 104 ? -3.235 -1.945 -3.712 1.00 93.38 104 ASN A C 1
ATOM 879 O O . ASN A 1 104 ? -2.960 -1.584 -2.574 1.00 93.38 104 ASN A O 1
ATOM 883 N N . GLN A 1 105 ? -2.523 -2.863 -4.369 1.00 92.62 105 GLN A N 1
ATOM 884 C CA . GLN A 1 105 ? -1.395 -3.580 -3.773 1.00 92.62 105 GLN A CA 1
ATOM 885 C C . GLN A 1 105 ? -0.274 -2.632 -3.341 1.00 92.62 105 GLN A C 1
ATOM 887 O O . GLN A 1 105 ? 0.119 -2.648 -2.177 1.00 92.62 105 GLN A O 1
ATOM 892 N N . ILE A 1 106 ? 0.203 -1.764 -4.242 1.00 95.06 106 ILE A N 1
ATOM 893 C CA . ILE A 1 106 ? 1.264 -0.798 -3.921 1.00 95.06 106 ILE A CA 1
ATOM 894 C C . ILE A 1 106 ? 0.839 0.126 -2.779 1.00 95.06 106 ILE A C 1
ATOM 896 O O . ILE A 1 106 ? 1.592 0.319 -1.829 1.00 95.06 106 ILE A O 1
ATOM 900 N N . CYS A 1 107 ? -0.366 0.695 -2.853 1.00 95.75 107 CYS A N 1
ATOM 901 C CA . CYS A 1 107 ? -0.821 1.647 -1.843 1.00 95.75 107 CYS A CA 1
ATOM 902 C C . CYS A 1 107 ? -1.019 0.979 -0.483 1.00 95.75 107 CYS A C 1
ATOM 904 O O . CYS A 1 107 ? -0.645 1.575 0.522 1.00 95.75 107 CYS A O 1
ATOM 906 N N . ASN A 1 108 ? -1.520 -0.257 -0.460 1.00 93.50 108 ASN A N 1
ATOM 907 C CA . ASN A 1 108 ? -1.674 -1.016 0.772 1.00 93.50 108 ASN A CA 1
ATOM 908 C C . ASN A 1 108 ? -0.312 -1.279 1.439 1.00 93.50 108 ASN A C 1
ATOM 910 O O . ASN A 1 108 ? -0.108 -0.977 2.611 1.00 93.50 108 ASN A O 1
ATOM 914 N N . MET A 1 109 ? 0.686 -1.714 0.662 1.00 93.50 109 MET A N 1
ATOM 915 C CA . MET A 1 109 ? 2.047 -1.892 1.181 1.00 93.50 109 MET A CA 1
ATOM 916 C C . MET A 1 109 ? 2.659 -0.591 1.711 1.00 93.50 109 MET A C 1
ATOM 918 O O . MET A 1 109 ? 3.417 -0.622 2.676 1.00 93.50 109 MET A O 1
ATOM 922 N N . LEU A 1 110 ? 2.348 0.559 1.110 1.00 95.81 110 LEU A N 1
ATOM 923 C CA . LEU A 1 110 ? 2.808 1.852 1.613 1.00 95.81 110 LEU A CA 1
ATOM 924 C C . LEU A 1 110 ? 2.081 2.266 2.901 1.00 95.81 110 LEU A C 1
ATOM 926 O O . LEU A 1 110 ? 2.748 2.744 3.819 1.00 95.81 110 LEU A O 1
ATOM 930 N N . ASP A 1 111 ? 0.768 2.041 3.008 1.00 94.88 111 ASP A N 1
ATOM 931 C CA . ASP A 1 111 ? 0.008 2.257 4.250 1.00 94.88 111 ASP A CA 1
ATOM 932 C C . ASP A 1 111 ? 0.607 1.432 5.398 1.00 94.88 111 ASP A C 1
ATOM 934 O O . ASP A 1 111 ? 0.862 1.962 6.482 1.00 94.88 111 ASP A O 1
ATOM 938 N N . HIS A 1 112 ? 0.948 0.167 5.132 1.00 93.81 112 HIS A N 1
ATOM 939 C CA . HIS A 1 112 ? 1.599 -0.717 6.099 1.00 93.81 112 HIS A CA 1
ATOM 940 C C . HIS A 1 112 ? 2.880 -0.106 6.682 1.00 93.81 112 HIS A C 1
ATOM 942 O O . HIS A 1 112 ? 3.091 -0.143 7.896 1.00 93.81 112 HIS A O 1
ATOM 948 N N . THR A 1 113 ? 3.710 0.532 5.849 1.00 94.00 113 THR A N 1
ATOM 949 C CA . THR A 1 113 ? 4.940 1.181 6.334 1.00 94.00 113 THR A CA 1
ATOM 950 C C . THR A 1 113 ? 4.696 2.396 7.234 1.00 94.00 113 THR A C 1
ATOM 952 O O . THR A 1 113 ? 5.609 2.790 7.957 1.00 94.00 113 THR A O 1
ATOM 955 N N . LEU A 1 114 ? 3.505 3.009 7.192 1.00 94.12 114 LEU A N 1
ATOM 956 C CA . LEU A 1 114 ? 3.133 4.127 8.069 1.00 94.12 114 LEU A CA 1
ATOM 957 C C . LEU A 1 114 ? 2.539 3.660 9.396 1.00 94.12 114 LEU A C 1
ATOM 959 O O . LEU A 1 114 ? 2.571 4.403 10.373 1.00 94.12 114 LEU A O 1
ATOM 963 N N . MET A 1 115 ? 1.969 2.458 9.432 1.00 94.31 115 MET A N 1
ATOM 964 C CA . MET A 1 115 ? 1.225 1.988 10.596 1.00 94.31 115 MET A CA 1
ATOM 965 C C . MET A 1 115 ? 1.951 0.925 11.424 1.00 94.31 115 MET A C 1
ATOM 967 O O . MET A 1 115 ? 1.571 0.723 12.576 1.00 94.31 115 MET A O 1
ATOM 971 N N . ILE A 1 116 ? 2.999 0.285 10.886 1.00 93.75 116 ILE A N 1
ATOM 972 C CA . ILE A 1 116 ? 3.742 -0.773 11.589 1.00 93.75 116 ILE A CA 1
ATOM 973 C C . ILE A 1 116 ? 4.270 -0.311 12.955 1.00 93.75 116 ILE A C 1
ATOM 975 O O . ILE A 1 116 ? 4.059 -0.993 13.953 1.00 93.75 116 ILE A O 1
ATOM 979 N N . ASP A 1 117 ? 4.868 0.878 13.048 1.00 93.00 117 ASP A N 1
ATOM 980 C CA . ASP A 1 117 ? 5.429 1.368 14.314 1.00 93.00 117 ASP A CA 1
ATOM 981 C C . ASP A 1 117 ? 4.350 1.570 15.388 1.00 93.00 117 ASP A C 1
ATOM 983 O O . ASP A 1 117 ? 4.581 1.304 16.566 1.00 93.00 117 ASP A O 1
ATOM 987 N N . GLU A 1 118 ? 3.166 2.051 15.000 1.00 95.06 118 GLU A N 1
ATOM 988 C CA . GLU A 1 118 ? 2.029 2.218 15.913 1.00 95.06 118 GLU A CA 1
ATOM 989 C C . GLU A 1 118 ? 1.503 0.849 16.362 1.00 95.06 118 GLU A C 1
ATOM 991 O O . GLU A 1 118 ? 1.283 0.624 17.551 1.00 95.06 118 GLU A O 1
ATOM 996 N N . TYR A 1 119 ? 1.373 -0.086 15.421 1.00 96.12 119 TYR A N 1
ATOM 997 C CA . TYR A 1 119 ? 0.945 -1.455 15.682 1.00 96.12 119 TYR A CA 1
ATOM 998 C C . TYR A 1 119 ? 1.862 -2.167 16.693 1.00 96.12 119 TYR A C 1
ATOM 1000 O O . TYR A 1 119 ? 1.382 -2.758 17.664 1.00 96.12 119 TYR A O 1
ATOM 1008 N N . LEU A 1 120 ? 3.183 -2.037 16.529 1.00 95.56 120 LEU A N 1
ATOM 1009 C CA . LEU A 1 120 ? 4.173 -2.590 17.460 1.00 95.56 120 LEU A CA 1
ATOM 1010 C C . LEU A 1 120 ? 4.139 -1.892 18.828 1.00 95.56 120 LEU A C 1
ATOM 1012 O O . LEU A 1 120 ? 4.232 -2.556 19.859 1.00 95.56 120 LEU A O 1
ATOM 1016 N N . LYS A 1 121 ? 3.938 -0.566 18.877 1.00 96.81 121 LYS A N 1
ATOM 1017 C CA . LYS A 1 121 ? 3.779 0.181 20.145 1.00 96.81 121 LYS A CA 1
ATOM 1018 C C . LYS A 1 121 ? 2.543 -0.239 20.939 1.00 96.81 121 LYS A C 1
ATOM 1020 O O . LYS A 1 121 ? 2.553 -0.138 22.163 1.00 96.81 121 LYS A O 1
ATOM 1025 N N . MET A 1 122 ? 1.498 -0.721 20.266 1.00 97.31 122 MET A N 1
ATOM 1026 C CA . MET A 1 122 ? 0.314 -1.309 20.906 1.00 97.31 122 MET A CA 1
ATOM 1027 C C . MET A 1 122 ? 0.589 -2.718 21.473 1.00 97.31 122 MET A C 1
ATOM 1029 O O . MET A 1 122 ? -0.267 -3.300 22.139 1.00 97.31 122 MET A O 1
ATOM 1033 N N . GLY A 1 123 ? 1.785 -3.273 21.251 1.00 97.06 123 GLY A N 1
ATOM 1034 C CA . GLY A 1 123 ? 2.235 -4.555 21.794 1.00 97.06 123 GLY A CA 1
ATOM 1035 C C . GLY A 1 123 ? 1.851 -5.772 20.951 1.00 97.06 123 GLY A C 1
ATOM 1036 O O . GLY A 1 123 ? 1.866 -6.887 21.466 1.00 97.06 123 GLY A O 1
ATOM 1037 N N . PHE A 1 124 ? 1.440 -5.580 19.696 1.00 95.81 124 PHE A N 1
ATOM 1038 C CA . PHE A 1 124 ? 1.190 -6.692 18.779 1.00 95.81 124 PHE A CA 1
ATOM 1039 C C . PHE A 1 124 ? 2.492 -7.181 18.130 1.00 95.81 124 PHE A C 1
ATOM 1041 O O . PHE A 1 124 ? 3.449 -6.418 17.998 1.00 95.81 124 PHE A O 1
ATOM 1048 N N . ASN A 1 125 ? 2.527 -8.445 17.699 1.00 92.25 125 ASN A N 1
ATOM 1049 C CA . ASN A 1 125 ? 3.710 -9.020 17.059 1.00 92.25 125 ASN A CA 1
ATOM 1050 C C . ASN A 1 125 ? 3.768 -8.672 15.572 1.00 92.25 125 ASN A C 1
ATOM 1052 O O . ASN A 1 125 ? 2.770 -8.794 14.860 1.00 92.25 125 ASN A O 1
ATOM 1056 N N . GLU A 1 126 ? 4.963 -8.343 15.080 1.00 89.25 126 GLU A N 1
ATOM 1057 C CA . GLU A 1 126 ? 5.226 -8.098 13.656 1.00 89.25 126 GLU A CA 1
ATOM 1058 C C . GLU A 1 126 ? 4.809 -9.277 12.760 1.00 89.25 126 GLU A C 1
ATOM 1060 O O . GLU A 1 126 ? 4.287 -9.069 11.662 1.00 89.25 126 GLU A O 1
ATOM 1065 N N . SER A 1 127 ? 4.962 -10.5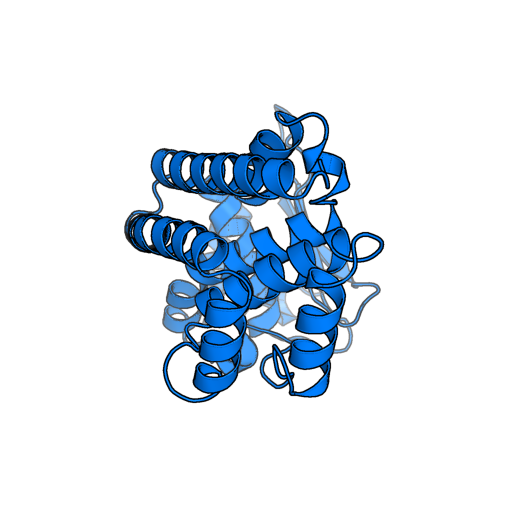14 13.251 1.00 87.81 127 SER A N 1
ATOM 1066 C CA . SER A 1 127 ? 4.557 -11.738 12.545 1.00 87.81 127 SER A CA 1
ATOM 1067 C C . SER A 1 127 ? 3.083 -11.744 12.152 1.00 87.81 127 SER A C 1
ATOM 1069 O O . SER A 1 127 ? 2.739 -12.312 11.119 1.00 87.81 127 SER A O 1
ATOM 1071 N N . ASP A 1 128 ? 2.242 -11.077 12.942 1.00 88.19 128 ASP A N 1
ATOM 1072 C CA . ASP A 1 128 ? 0.787 -11.084 12.795 1.00 88.19 128 ASP A CA 1
ATOM 1073 C C . ASP A 1 128 ? 0.301 -9.891 11.949 1.00 88.19 128 ASP A C 1
ATOM 1075 O O . ASP A 1 128 ? -0.880 -9.780 11.628 1.00 88.19 128 ASP A O 1
ATOM 1079 N N . PHE A 1 129 ? 1.202 -8.967 11.594 1.00 87.31 129 PHE A N 1
ATOM 1080 C CA . PHE A 1 129 ? 0.854 -7.725 10.907 1.00 87.31 129 PHE A CA 1
ATOM 1081 C C . PHE A 1 129 ? 0.540 -7.91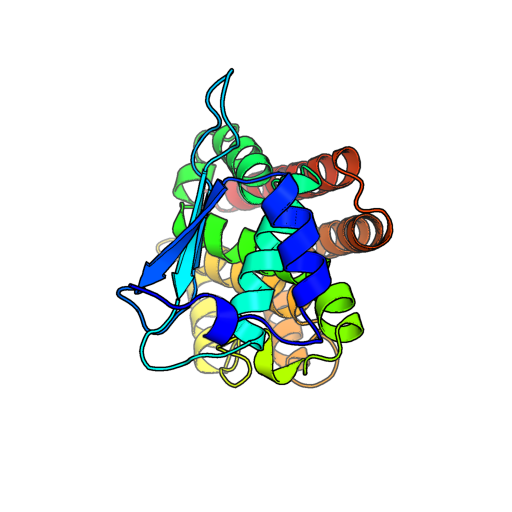7 9.420 1.00 87.31 129 PHE A C 1
ATOM 1083 O O . PHE A 1 129 ? -0.345 -7.245 8.890 1.00 87.31 129 PHE A O 1
ATOM 1090 N N . LEU A 1 130 ? 1.252 -8.828 8.748 1.00 79.69 130 LEU A N 1
ATOM 1091 C CA . LEU A 1 130 ? 1.007 -9.192 7.354 1.00 79.69 130 LEU A CA 1
ATOM 1092 C C . LEU A 1 130 ? 0.574 -10.656 7.288 1.00 79.69 130 LEU A C 1
ATOM 1094 O O . LEU A 1 130 ? 1.307 -11.541 7.723 1.00 79.69 130 LEU A O 1
ATOM 1098 N N . ALA A 1 131 ? -0.577 -10.912 6.663 1.00 66.69 131 ALA A N 1
ATOM 1099 C CA . ALA A 1 131 ? -1.111 -12.264 6.486 1.00 66.69 131 ALA A CA 1
ATOM 1100 C C . ALA A 1 131 ? -0.154 -13.205 5.716 1.00 66.69 131 ALA A C 1
ATOM 1102 O O . ALA A 1 131 ? -0.171 -14.413 5.935 1.00 66.69 131 ALA A O 1
ATOM 1103 N N . ASP A 1 132 ? 0.721 -12.646 4.870 1.00 63.88 132 ASP A N 1
ATOM 1104 C CA . ASP A 1 132 ? 1.588 -13.392 3.947 1.00 63.88 132 ASP A CA 1
ATOM 1105 C C . ASP A 1 132 ? 3.084 -13.305 4.310 1.00 63.88 132 ASP A C 1
ATOM 1107 O O . ASP A 1 132 ? 3.953 -13.336 3.433 1.00 63.88 132 ASP A O 1
ATOM 1111 N N . ASN A 1 133 ? 3.424 -13.165 5.596 1.00 63.53 133 ASN A N 1
ATOM 1112 C CA . ASN A 1 133 ? 4.825 -13.061 6.031 1.00 63.53 133 ASN A CA 1
ATOM 1113 C C . ASN A 1 133 ? 5.701 -14.260 5.607 1.00 63.53 133 ASN A C 1
ATOM 1115 O O . ASN A 1 133 ? 6.901 -14.090 5.421 1.00 63.53 133 ASN A O 1
ATOM 1119 N N . ASN A 1 134 ? 5.103 -15.432 5.366 1.00 64.88 134 ASN A N 1
ATOM 1120 C CA . ASN A 1 134 ? 5.823 -16.668 5.030 1.00 64.88 134 ASN A CA 1
ATOM 1121 C C . ASN A 1 134 ? 5.916 -16.974 3.525 1.00 64.88 134 ASN A C 1
ATOM 1123 O O . ASN A 1 134 ? 6.440 -18.023 3.153 1.00 64.88 134 ASN A O 1
ATOM 1127 N N . VAL A 1 135 ? 5.394 -16.109 2.649 1.00 75.00 135 VAL A N 1
ATOM 1128 C CA . VAL A 1 135 ? 5.477 -16.313 1.195 1.00 75.00 135 VAL A CA 1
ATOM 1129 C C . VAL A 1 135 ? 6.658 -15.512 0.637 1.00 75.00 135 VAL A C 1
ATOM 1131 O O . VAL A 1 135 ? 6.663 -14.282 0.774 1.00 75.00 135 VAL A O 1
ATOM 1134 N N . PRO A 1 136 ? 7.635 -16.162 -0.029 1.00 80.00 136 PRO A N 1
ATOM 1135 C CA . PRO A 1 136 ? 8.724 -15.456 -0.689 1.00 80.00 136 PRO A CA 1
ATOM 1136 C C . PRO A 1 136 ? 8.200 -14.421 -1.690 1.00 80.00 136 PRO A C 1
ATOM 1138 O O . PRO A 1 136 ? 7.316 -14.703 -2.509 1.00 80.00 136 PRO A O 1
ATOM 1141 N N . LEU A 1 137 ? 8.754 -13.206 -1.641 1.00 85.00 137 LEU A N 1
ATOM 1142 C CA . LEU A 1 137 ? 8.380 -12.136 -2.574 1.00 85.00 137 LEU A CA 1
ATOM 1143 C C . LEU A 1 137 ? 8.768 -12.497 -4.013 1.00 85.00 137 LEU A C 1
ATOM 1145 O O . LEU A 1 137 ? 8.021 -12.249 -4.963 1.00 85.00 137 LEU A O 1
ATOM 1149 N N . ILE A 1 138 ? 9.936 -13.108 -4.163 1.00 89.88 138 ILE A N 1
ATOM 1150 C CA . ILE A 1 138 ? 10.526 -13.526 -5.426 1.00 89.88 138 ILE A CA 1
ATOM 1151 C C . ILE A 1 138 ? 11.360 -14.787 -5.189 1.00 89.88 138 ILE A C 1
ATOM 1153 O O . ILE A 1 138 ? 11.877 -14.997 -4.095 1.00 89.88 138 ILE A O 1
ATOM 1157 N N . ASP A 1 139 ? 11.444 -15.616 -6.219 1.00 91.12 139 ASP A N 1
ATOM 1158 C CA . ASP A 1 139 ? 12.238 -16.837 -6.280 1.00 91.12 139 ASP A CA 1
ATOM 1159 C C . ASP A 1 139 ? 12.984 -16.891 -7.629 1.00 91.12 139 ASP A C 1
ATOM 1161 O O . ASP A 1 139 ? 12.810 -16.020 -8.494 1.00 91.12 139 ASP A O 1
ATOM 1165 N N . ASP A 1 140 ? 13.810 -17.922 -7.817 1.00 93.12 140 ASP A N 1
ATOM 1166 C CA . ASP A 1 140 ? 14.618 -18.114 -9.029 1.00 93.12 140 ASP A CA 1
ATOM 1167 C C . ASP A 1 140 ? 13.768 -18.190 -10.307 1.00 93.12 140 ASP A C 1
ATOM 1169 O O . ASP A 1 140 ? 14.159 -17.688 -11.363 1.00 93.12 140 ASP A O 1
ATOM 1173 N N . PHE A 1 141 ? 12.575 -18.781 -10.220 1.00 93.94 141 PHE A N 1
ATOM 1174 C CA . PHE A 1 141 ? 11.673 -18.882 -11.361 1.00 93.94 141 PHE A CA 1
ATOM 1175 C C . PHE A 1 141 ? 11.101 -17.510 -11.736 1.00 93.94 141 PHE A C 1
ATOM 1177 O O . PHE A 1 141 ? 11.121 -17.124 -12.905 1.00 93.94 141 PHE A O 1
ATOM 1184 N N . ARG A 1 142 ? 10.629 -16.744 -10.748 1.00 93.19 142 ARG A N 1
ATOM 1185 C CA . ARG A 1 142 ? 10.060 -15.406 -10.941 1.00 93.19 142 ARG A CA 1
ATOM 1186 C C . ARG A 1 142 ? 11.091 -14.408 -11.458 1.00 93.19 142 ARG A C 1
ATOM 1188 O O . ARG A 1 142 ? 10.741 -13.610 -12.324 1.00 93.19 142 ARG A O 1
ATOM 1195 N N . ILE A 1 143 ? 12.341 -14.441 -10.981 1.00 94.94 143 ILE A N 1
ATOM 1196 C CA . ILE A 1 143 ? 13.390 -13.540 -11.493 1.00 94.94 143 ILE A CA 1
ATOM 1197 C C . ILE A 1 143 ? 13.775 -13.891 -12.937 1.00 94.94 143 ILE A C 1
ATOM 1199 O O . ILE A 1 143 ? 13.913 -12.992 -13.765 1.00 94.94 143 ILE A O 1
ATOM 1203 N N . MET A 1 144 ? 13.877 -15.183 -13.270 1.00 94.94 144 MET A N 1
ATOM 1204 C CA . MET A 1 144 ? 14.145 -15.640 -14.637 1.00 94.94 144 MET A CA 1
ATOM 1205 C C . MET A 1 144 ? 13.011 -15.236 -15.586 1.00 94.94 144 MET A C 1
ATOM 1207 O O . MET A 1 144 ? 13.257 -14.716 -16.674 1.00 94.94 144 MET A O 1
ATOM 1211 N N . GLU A 1 145 ? 11.763 -15.440 -15.168 1.00 95.69 145 GLU A N 1
ATOM 1212 C CA . GLU A 1 145 ? 10.593 -15.058 -15.954 1.00 95.69 145 GLU A CA 1
ATOM 1213 C C . GLU A 1 145 ? 10.520 -13.536 -16.140 1.00 95.69 145 GLU A C 1
ATOM 1215 O O . GLU A 1 145 ? 10.259 -13.070 -17.247 1.00 95.69 145 GLU A O 1
ATOM 1220 N N . MET A 1 146 ? 10.828 -12.751 -15.104 1.00 95.62 146 MET A N 1
ATOM 1221 C CA . MET A 1 146 ? 10.922 -11.293 -15.210 1.00 95.62 146 MET A CA 1
ATOM 1222 C C . MET A 1 146 ? 11.992 -10.868 -16.225 1.00 95.62 146 MET A C 1
ATOM 1224 O O . MET A 1 146 ? 11.710 -10.027 -17.077 1.00 95.62 146 MET A O 1
ATOM 1228 N N . HIS A 1 147 ? 13.177 -11.488 -16.201 1.00 93.81 147 HIS A N 1
ATOM 1229 C CA . HIS A 1 147 ? 14.240 -11.231 -17.180 1.00 93.81 147 HIS A CA 1
ATOM 1230 C C . HIS A 1 147 ? 13.758 -11.486 -18.614 1.00 93.81 147 HIS A C 1
ATOM 1232 O O . HIS A 1 147 ? 13.829 -10.604 -19.471 1.00 93.81 147 HIS A O 1
ATOM 1238 N N . ARG A 1 148 ? 13.169 -12.665 -18.854 1.00 94.62 148 ARG A N 1
ATOM 1239 C CA . ARG A 1 148 ? 12.612 -13.056 -20.158 1.00 94.62 148 ARG A CA 1
ATOM 1240 C C . ARG A 1 148 ? 11.541 -12.076 -20.639 1.00 94.62 148 ARG A C 1
ATOM 1242 O O . ARG A 1 148 ? 11.429 -11.807 -21.834 1.00 94.62 148 ARG A O 1
ATOM 1249 N N . GLN A 1 149 ? 10.738 -11.549 -19.715 1.00 95.62 149 GLN A N 1
ATOM 1250 C CA . GLN A 1 149 ? 9.703 -10.575 -20.036 1.00 95.62 149 GLN A CA 1
ATOM 1251 C C . GLN A 1 149 ? 10.293 -9.244 -20.516 1.00 95.62 149 GLN A C 1
ATOM 1253 O O . GLN A 1 149 ? 9.730 -8.669 -21.444 1.00 95.62 149 GLN A O 1
ATOM 1258 N N . PHE A 1 150 ? 11.417 -8.785 -19.952 1.00 91.81 150 PHE A N 1
ATOM 1259 C CA . PHE A 1 150 ? 12.120 -7.580 -20.417 1.00 91.81 150 PHE A CA 1
ATOM 1260 C C . PHE A 1 150 ? 12.762 -7.739 -21.797 1.00 91.81 150 PHE A C 1
ATOM 1262 O O . PHE A 1 150 ? 12.820 -6.772 -22.552 1.00 91.81 150 PHE A O 1
ATOM 1269 N N . GLU A 1 151 ? 13.211 -8.943 -22.147 1.00 90.88 151 GLU A N 1
ATOM 1270 C CA . GLU A 1 151 ? 13.832 -9.223 -23.450 1.00 90.88 151 GLU A CA 1
ATOM 1271 C C . GLU A 1 151 ? 12.813 -9.346 -24.595 1.00 90.88 151 GLU A C 1
ATOM 1273 O O . GLU A 1 151 ? 13.180 -9.295 -25.769 1.00 90.88 151 GLU A O 1
ATOM 1278 N N . ASN A 1 152 ? 11.522 -9.501 -24.280 1.00 92.62 152 ASN A N 1
ATOM 1279 C CA . ASN A 1 152 ? 10.471 -9.727 -25.265 1.00 92.62 152 ASN A CA 1
ATOM 1280 C C . ASN A 1 152 ? 9.430 -8.601 -25.264 1.00 92.62 152 ASN A C 1
ATOM 1282 O O . ASN A 1 152 ? 8.658 -8.436 -24.320 1.00 92.62 152 ASN A O 1
ATOM 1286 N N . GLN A 1 153 ? 9.339 -7.893 -26.393 1.00 90.50 153 GLN A N 1
ATOM 1287 C CA . GLN A 1 153 ? 8.424 -6.763 -26.599 1.00 90.50 153 GLN A CA 1
ATOM 1288 C C . GLN A 1 153 ? 6.948 -7.093 -26.329 1.00 90.50 153 GLN A C 1
ATOM 1290 O O . GLN A 1 153 ? 6.203 -6.249 -25.840 1.00 90.50 153 GLN A O 1
ATOM 1295 N N . ASN A 1 154 ? 6.511 -8.333 -26.565 1.00 92.75 154 ASN A N 1
ATOM 1296 C CA . ASN A 1 154 ? 5.123 -8.730 -26.305 1.00 92.75 154 ASN A CA 1
ATOM 1297 C C . ASN A 1 154 ? 4.800 -8.839 -24.807 1.00 92.75 154 ASN A C 1
ATOM 1299 O O . ASN A 1 154 ? 3.633 -8.826 -24.417 1.00 92.75 154 ASN A O 1
ATOM 1303 N N . THR A 1 155 ? 5.822 -8.973 -23.963 1.00 95.50 155 THR A N 1
ATOM 1304 C CA . THR A 1 155 ? 5.681 -9.212 -22.522 1.00 95.50 155 THR A CA 1
ATOM 1305 C C . THR A 1 155 ? 6.357 -8.155 -21.658 1.00 95.50 155 THR A C 1
ATOM 1307 O O . THR A 1 155 ? 6.196 -8.183 -20.440 1.00 95.50 155 THR A O 1
ATOM 1310 N N . ILE A 1 156 ? 7.047 -7.185 -22.258 1.00 95.00 156 ILE A N 1
ATOM 1311 C CA . ILE A 1 156 ? 7.802 -6.150 -21.541 1.00 95.00 156 ILE A CA 1
ATOM 1312 C C . ILE A 1 156 ? 6.927 -5.318 -20.607 1.00 95.00 156 ILE A C 1
ATOM 1314 O O . ILE A 1 156 ? 7.349 -4.947 -19.516 1.00 95.00 156 ILE A O 1
ATOM 1318 N N . ARG A 1 157 ? 5.652 -5.132 -20.962 1.00 94.25 157 ARG A N 1
ATOM 1319 C CA . ARG A 1 157 ? 4.649 -4.517 -20.088 1.00 94.25 157 ARG A CA 1
ATOM 1320 C C . ARG A 1 157 ? 4.463 -5.279 -18.771 1.00 94.25 157 ARG A C 1
ATOM 1322 O O . ARG A 1 157 ? 4.335 -4.663 -17.717 1.00 94.25 157 ARG A O 1
ATOM 1329 N N . VAL A 1 158 ? 4.423 -6.609 -18.840 1.00 94.69 158 VAL A N 1
ATOM 1330 C CA . VAL A 1 158 ? 4.273 -7.491 -17.674 1.00 94.69 158 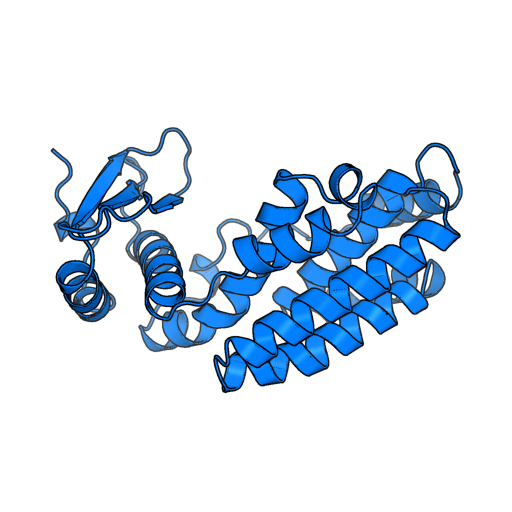VAL A CA 1
ATOM 1331 C C . VAL A 1 158 ? 5.569 -7.503 -16.865 1.00 94.69 158 VAL A C 1
ATOM 1333 O O . VAL A 1 158 ? 5.516 -7.328 -15.651 1.00 94.69 158 VAL A O 1
ATOM 1336 N N . GLY A 1 159 ? 6.720 -7.593 -17.542 1.00 95.44 159 GLY A N 1
ATOM 1337 C CA . GLY A 1 159 ? 8.040 -7.504 -16.910 1.00 95.44 159 GLY A CA 1
ATOM 1338 C C . GLY A 1 159 ? 8.217 -6.209 -16.122 1.00 95.44 159 GLY A C 1
ATOM 1339 O O . GLY A 1 159 ? 8.597 -6.246 -14.956 1.00 95.44 159 GLY A O 1
ATOM 1340 N N . TYR A 1 160 ? 7.828 -5.074 -16.710 1.00 96.25 160 TYR A N 1
ATOM 1341 C CA . TYR A 1 160 ? 7.862 -3.766 -16.059 1.00 96.25 160 TYR A CA 1
ATOM 1342 C C . TYR A 1 160 ? 7.010 -3.720 -14.780 1.00 96.25 160 TYR A C 1
ATOM 1344 O O . TYR A 1 160 ? 7.473 -3.247 -13.743 1.00 96.25 160 TYR A O 1
ATOM 1352 N N . LEU A 1 161 ? 5.770 -4.224 -14.828 1.00 95.38 161 LEU A N 1
ATOM 1353 C CA . LEU A 1 161 ? 4.881 -4.260 -13.660 1.00 95.38 161 LEU A CA 1
ATOM 1354 C C . LEU A 1 161 ? 5.419 -5.156 -12.550 1.00 95.38 161 LEU A C 1
ATOM 1356 O O . LEU A 1 161 ? 5.440 -4.740 -11.392 1.00 95.38 161 LEU A O 1
ATOM 1360 N N . ASN A 1 162 ? 5.867 -6.357 -12.913 1.00 94.75 162 ASN A N 1
ATOM 1361 C CA . ASN A 1 162 ? 6.448 -7.303 -11.972 1.00 94.75 162 ASN A CA 1
ATOM 1362 C C . ASN A 1 162 ? 7.691 -6.701 -11.314 1.00 94.75 162 ASN A C 1
ATOM 1364 O O . ASN A 1 162 ? 7.813 -6.746 -10.098 1.00 94.75 162 ASN A O 1
ATOM 1368 N N . PHE A 1 163 ? 8.556 -6.043 -12.084 1.00 96.12 163 PHE A N 1
ATOM 1369 C CA . PHE A 1 163 ? 9.746 -5.382 -11.555 1.00 96.12 163 PHE A CA 1
ATOM 1370 C C . PHE A 1 163 ? 9.405 -4.290 -10.544 1.00 96.12 163 PHE A C 1
ATOM 1372 O O . PHE A 1 163 ? 9.893 -4.320 -9.415 1.00 96.12 163 PHE A O 1
ATOM 1379 N N . VAL A 1 164 ? 8.560 -3.327 -10.932 1.00 96.94 164 VAL A N 1
ATOM 1380 C CA . VAL A 1 164 ? 8.187 -2.203 -10.060 1.00 96.94 164 VAL A CA 1
ATOM 1381 C C . VAL A 1 164 ? 7.478 -2.715 -8.807 1.00 96.94 164 VAL A C 1
ATOM 1383 O O . VAL A 1 164 ? 7.818 -2.307 -7.698 1.00 96.94 164 VAL A O 1
ATOM 1386 N N . GLY A 1 165 ? 6.522 -3.634 -8.973 1.00 95.44 165 GLY A N 1
ATOM 1387 C CA . GLY A 1 165 ? 5.776 -4.241 -7.874 1.00 95.44 165 GLY A CA 1
ATOM 1388 C C . GLY A 1 165 ? 6.678 -4.987 -6.899 1.00 95.44 165 GLY A C 1
ATOM 1389 O O . GLY A 1 165 ? 6.632 -4.730 -5.694 1.00 95.44 165 GLY A O 1
ATOM 1390 N N . THR A 1 166 ? 7.536 -5.869 -7.411 1.00 93.88 166 THR A N 1
ATOM 1391 C CA . THR A 1 166 ? 8.462 -6.651 -6.590 1.00 93.88 166 THR A CA 1
ATOM 1392 C C . THR A 1 166 ? 9.452 -5.756 -5.862 1.00 93.88 166 THR A C 1
ATOM 1394 O O . THR A 1 166 ? 9.619 -5.920 -4.654 1.00 93.88 166 THR A O 1
ATOM 1397 N N . TYR A 1 167 ? 10.078 -4.789 -6.540 1.00 95.31 167 TYR A N 1
ATOM 1398 C CA . TYR A 1 167 ? 11.085 -3.961 -5.883 1.00 95.31 167 TYR A CA 1
ATOM 1399 C C . TYR A 1 167 ? 10.468 -3.069 -4.800 1.00 95.31 167 TYR A C 1
ATOM 1401 O O . TYR A 1 167 ? 10.970 -3.046 -3.679 1.00 95.31 167 TYR A O 1
ATOM 1409 N N . ILE A 1 168 ? 9.311 -2.439 -5.056 1.00 95.50 168 ILE A N 1
ATOM 1410 C CA . ILE A 1 168 ? 8.578 -1.705 -4.008 1.00 95.50 168 ILE A CA 1
ATOM 1411 C C . ILE A 1 168 ? 8.225 -2.629 -2.832 1.00 95.50 168 ILE A C 1
ATOM 1413 O O . ILE A 1 168 ? 8.379 -2.224 -1.682 1.00 95.50 168 ILE A O 1
ATOM 1417 N N . SER A 1 169 ? 7.811 -3.873 -3.093 1.00 92.00 169 SER A N 1
ATOM 1418 C CA . SER A 1 169 ? 7.503 -4.849 -2.034 1.00 92.00 169 SER A CA 1
ATOM 1419 C C . SER A 1 169 ? 8.724 -5.156 -1.158 1.00 92.00 169 SER A C 1
ATOM 1421 O O . SER A 1 169 ? 8.609 -5.179 0.068 1.00 92.00 169 SER A O 1
ATOM 1423 N N . ILE A 1 170 ? 9.900 -5.343 -1.772 1.00 91.25 170 ILE A N 1
ATOM 1424 C CA . ILE A 1 170 ? 11.175 -5.563 -1.065 1.00 91.25 170 ILE A CA 1
ATOM 1425 C C . ILE A 1 170 ? 11.497 -4.363 -0.165 1.00 91.25 170 ILE A C 1
ATOM 1427 O O . ILE A 1 170 ? 11.804 -4.547 1.016 1.00 91.25 170 ILE A O 1
ATOM 1431 N N . LYS A 1 171 ? 11.366 -3.135 -0.690 1.00 91.62 171 LYS A N 1
ATOM 1432 C CA . LYS A 1 171 ? 11.599 -1.898 0.073 1.00 91.62 171 LYS A CA 1
ATOM 1433 C C . LYS A 1 171 ? 10.611 -1.731 1.229 1.00 91.62 171 LYS A C 1
ATOM 1435 O O . LYS A 1 171 ? 11.020 -1.373 2.330 1.00 91.62 171 LYS A O 1
ATOM 1440 N N . CYS A 1 172 ? 9.325 -2.013 1.010 1.00 90.38 172 CYS A N 1
ATOM 1441 C CA . CYS A 1 172 ? 8.289 -1.922 2.043 1.00 90.38 172 CYS A CA 1
ATOM 1442 C C . CYS A 1 172 ? 8.528 -2.893 3.204 1.00 90.38 172 CYS A C 1
ATOM 1444 O O . CYS A 1 172 ? 8.298 -2.519 4.351 1.00 90.38 172 CYS A O 1
ATOM 1446 N N . LYS A 1 173 ? 9.016 -4.108 2.924 1.00 84.75 173 LYS A N 1
ATOM 1447 C CA . LYS A 1 173 ? 9.365 -5.097 3.955 1.00 84.75 173 LYS A CA 1
ATOM 1448 C C . LYS A 1 173 ? 10.770 -4.892 4.556 1.00 84.75 173 LYS A C 1
ATOM 1450 O O . LYS A 1 173 ? 11.171 -5.660 5.420 1.00 84.75 173 LYS A O 1
ATOM 1455 N N . ASN A 1 174 ? 11.520 -3.877 4.109 1.00 75.56 174 ASN A N 1
ATOM 1456 C CA . ASN A 1 174 ? 12.895 -3.595 4.540 1.00 75.56 174 ASN A CA 1
ATOM 1457 C C . ASN A 1 174 ? 13.857 -4.799 4.388 1.00 75.56 174 ASN A C 1
ATOM 1459 O O . ASN A 1 174 ? 14.744 -5.016 5.211 1.00 75.56 174 ASN A O 1
ATOM 1463 N N . LEU A 1 175 ? 13.682 -5.596 3.328 1.00 65.88 175 LEU A N 1
ATOM 1464 C CA . LEU A 1 175 ? 14.372 -6.884 3.141 1.00 65.88 175 LEU A CA 1
ATOM 1465 C C . LEU A 1 175 ? 15.708 -6.782 2.386 1.00 65.88 175 LEU A C 1
ATOM 1467 O O . LEU A 1 175 ? 16.225 -7.784 1.891 1.00 65.88 175 LEU A O 1
ATOM 1471 N N . GLU A 1 176 ? 16.276 -5.582 2.26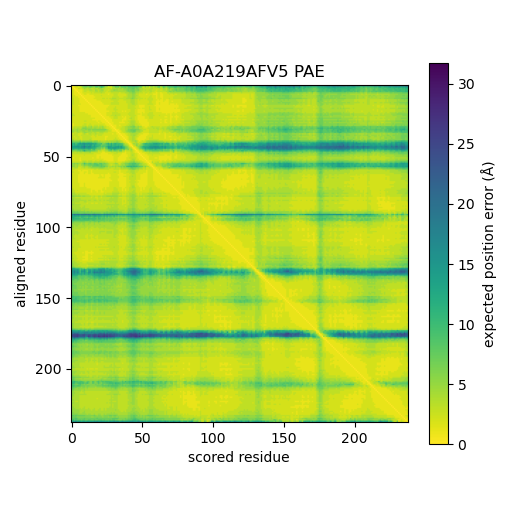4 1.00 55.03 176 GLU A N 1
ATOM 1472 C CA 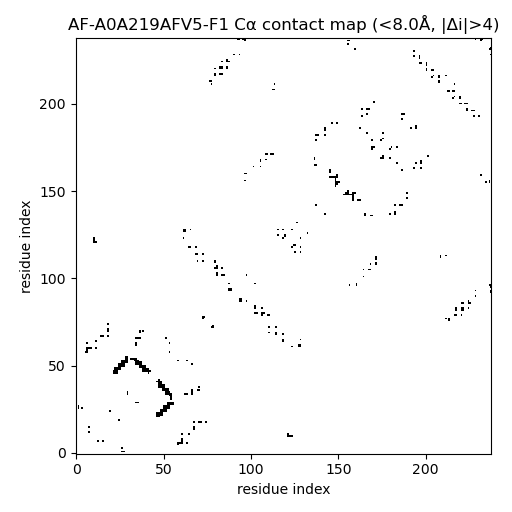. GLU A 1 176 ? 17.391 -5.325 1.343 1.00 55.03 176 GLU A CA 1
ATOM 1473 C C . GLU A 1 176 ? 18.708 -6.027 1.706 1.00 55.03 176 GLU A C 1
ATOM 1475 O O . GLU A 1 176 ? 19.587 -6.124 0.851 1.00 55.03 176 GLU A O 1
ATOM 1480 N N . TYR A 1 177 ? 18.863 -6.543 2.931 1.00 54.03 177 TYR A N 1
ATOM 1481 C CA . TYR A 1 177 ? 20.199 -6.829 3.467 1.00 54.03 177 TYR A CA 1
ATOM 1482 C C . TYR A 1 177 ? 20.572 -8.285 3.750 1.00 54.03 177 TYR A C 1
ATOM 1484 O O . TYR A 1 177 ? 21.727 -8.513 4.105 1.00 54.03 177 TYR A O 1
ATOM 1492 N N . THR A 1 178 ? 19.710 -9.286 3.545 1.00 66.88 178 THR A N 1
ATOM 1493 C CA . THR A 1 178 ? 20.141 -10.689 3.758 1.00 66.88 178 THR A CA 1
ATOM 1494 C C . THR A 1 178 ? 19.520 -11.709 2.805 1.00 66.88 178 THR A C 1
ATOM 1496 O O . THR A 1 178 ? 20.262 -12.493 2.222 1.00 66.88 178 THR A O 1
ATOM 1499 N N . GLU A 1 179 ? 18.201 -11.701 2.590 1.00 69.75 179 GLU A N 1
ATOM 1500 C CA . GLU A 1 179 ? 17.523 -12.788 1.854 1.00 69.75 179 GLU A CA 1
ATOM 1501 C C . GLU A 1 179 ? 17.371 -12.525 0.343 1.00 69.75 179 GLU A C 1
ATOM 1503 O O . GLU A 1 179 ? 17.421 -13.454 -0.456 1.00 69.75 179 GLU A O 1
ATOM 1508 N N . TYR A 1 180 ? 17.258 -11.257 -0.075 1.00 83.38 180 TYR A N 1
ATOM 1509 C CA . TYR A 1 180 ? 16.927 -10.898 -1.465 1.00 83.38 180 TYR A CA 1
ATOM 1510 C C . TYR A 1 180 ? 18.068 -10.227 -2.243 1.00 83.38 180 TYR A C 1
ATOM 1512 O O . TYR A 1 180 ? 17.877 -9.824 -3.390 1.00 83.38 180 TYR A O 1
ATOM 1520 N N . ALA A 1 181 ? 19.264 -10.114 -1.659 1.00 86.31 181 ALA A N 1
ATOM 1521 C CA . ALA A 1 181 ? 20.380 -9.361 -2.241 1.00 86.31 181 ALA A CA 1
ATOM 1522 C C . ALA A 1 181 ? 20.791 -9.859 -3.642 1.00 86.31 181 ALA A C 1
ATOM 1524 O O . ALA A 1 181 ? 21.074 -9.059 -4.536 1.00 86.31 181 ALA A O 1
ATOM 1525 N N . THR A 1 182 ? 20.786 -11.175 -3.867 1.00 89.12 182 THR A N 1
ATOM 1526 C CA . THR A 1 182 ? 21.052 -11.792 -5.180 1.00 89.12 182 THR A CA 1
ATOM 1527 C C . THR A 1 182 ? 19.979 -11.445 -6.210 1.00 89.12 182 THR A C 1
ATOM 1529 O O . THR A 1 182 ? 20.309 -11.117 -7.354 1.00 89.12 182 THR A O 1
ATOM 1532 N N . TYR A 1 183 ? 18.705 -11.438 -5.813 1.00 91.50 183 TYR A N 1
ATOM 1533 C CA . TYR A 1 183 ? 17.608 -11.035 -6.693 1.00 91.50 183 TYR A CA 1
ATOM 1534 C C . TYR A 1 183 ? 17.683 -9.548 -7.034 1.00 91.50 183 TYR A C 1
ATOM 1536 O O . TYR A 1 183 ? 17.616 -9.197 -8.208 1.00 91.50 183 TYR A O 1
ATOM 1544 N N . VAL A 1 184 ? 17.939 -8.685 -6.047 1.00 92.00 184 VAL A N 1
ATOM 1545 C CA . VAL A 1 184 ? 18.120 -7.239 -6.261 1.00 92.00 184 VAL A CA 1
ATOM 1546 C C . VAL A 1 184 ? 19.299 -6.961 -7.195 1.00 92.00 184 VAL A C 1
ATOM 1548 O O . VAL A 1 184 ? 19.165 -6.169 -8.123 1.00 92.00 184 VAL A O 1
ATOM 1551 N N . LYS A 1 185 ? 20.430 -7.662 -7.038 1.00 91.25 185 LYS A N 1
ATOM 1552 C CA . LYS A 1 185 ? 21.566 -7.560 -7.970 1.00 91.25 185 LYS A CA 1
ATOM 1553 C C . LYS A 1 185 ? 21.183 -7.942 -9.403 1.00 91.25 185 LYS A C 1
ATOM 1555 O O . LYS A 1 185 ? 21.635 -7.303 -10.351 1.00 91.25 185 LYS A O 1
ATOM 1560 N N . THR A 1 186 ? 20.342 -8.958 -9.564 1.00 92.19 186 THR A N 1
ATOM 1561 C CA . THR A 1 186 ? 19.842 -9.364 -10.885 1.00 92.19 186 THR A CA 1
ATOM 1562 C C . THR A 1 186 ? 18.899 -8.305 -11.461 1.00 92.19 186 THR A C 1
ATOM 1564 O O . THR A 1 186 ? 19.040 -7.916 -12.619 1.00 92.19 186 THR A O 1
ATOM 1567 N N . MET A 1 187 ? 17.994 -7.756 -10.647 1.00 94.44 187 MET A N 1
ATOM 1568 C CA . MET A 1 187 ? 17.114 -6.652 -11.046 1.00 94.44 187 MET A CA 1
ATOM 1569 C C . MET A 1 187 ? 17.915 -5.403 -11.458 1.00 94.44 187 MET A C 1
ATOM 1571 O O . MET A 1 187 ? 17.609 -4.797 -12.482 1.00 94.44 187 MET A O 1
ATOM 1575 N N . LEU A 1 188 ? 18.999 -5.075 -10.744 1.00 93.94 188 LEU A N 1
ATOM 1576 C CA . LEU A 1 188 ? 19.939 -4.007 -11.113 1.00 93.94 188 LEU A CA 1
ATOM 1577 C C . LEU A 1 188 ? 20.532 -4.211 -12.511 1.00 93.94 188 LEU A C 1
ATOM 1579 O O . LEU A 1 188 ? 20.611 -3.252 -13.274 1.00 93.94 188 LEU A O 1
ATOM 1583 N N . SER A 1 189 ? 20.907 -5.443 -12.874 1.00 92.50 189 SER A N 1
ATOM 1584 C CA . SER A 1 189 ? 21.409 -5.722 -14.228 1.00 92.50 189 SER A CA 1
ATOM 1585 C C . SER A 1 189 ? 20.335 -5.663 -15.315 1.00 92.50 189 SER A C 1
ATOM 1587 O O . SER A 1 189 ? 20.670 -5.392 -16.464 1.00 92.50 189 SER A O 1
ATOM 1589 N N . MET A 1 190 ? 19.060 -5.885 -14.974 1.00 93.38 190 MET A N 1
ATOM 1590 C CA . MET A 1 190 ? 17.954 -5.739 -15.928 1.00 93.38 190 MET A CA 1
ATOM 1591 C C . MET A 1 190 ? 17.629 -4.263 -16.177 1.00 93.38 190 MET A C 1
ATOM 1593 O O . MET A 1 190 ? 17.443 -3.852 -17.322 1.00 93.38 190 MET A O 1
ATOM 1597 N N . ASN A 1 191 ? 17.515 -3.466 -15.107 1.00 94.75 191 ASN A N 1
ATOM 1598 C CA . ASN A 1 191 ? 17.197 -2.046 -15.201 1.00 94.75 191 ASN A CA 1
ATOM 1599 C C . ASN A 1 191 ? 17.552 -1.273 -13.920 1.00 94.75 191 ASN A C 1
ATOM 1601 O O . ASN A 1 191 ? 16.737 -1.157 -13.001 1.00 94.75 191 ASN A O 1
ATOM 1605 N N . SER A 1 192 ? 18.744 -0.679 -13.887 1.00 95.75 192 SER A N 1
ATOM 1606 C CA . SER A 1 192 ? 19.179 0.150 -12.759 1.00 95.75 192 SER A CA 1
ATOM 1607 C C . SER A 1 192 ? 18.362 1.437 -12.609 1.00 95.75 192 SER A C 1
ATOM 1609 O O . SER A 1 192 ? 18.067 1.837 -11.493 1.00 95.75 192 SER A O 1
ATOM 1611 N N . GLU A 1 193 ? 17.909 2.051 -13.705 1.00 97.19 193 GLU A N 1
ATOM 1612 C CA . GLU A 1 193 ? 17.153 3.310 -13.638 1.00 97.19 193 GLU A CA 1
ATOM 1613 C C . GLU A 1 193 ? 15.794 3.160 -12.934 1.00 97.19 193 GLU A C 1
ATOM 1615 O O . GLU A 1 193 ? 15.363 4.072 -12.232 1.00 97.19 193 GLU A O 1
ATOM 1620 N N . ILE A 1 194 ? 15.087 2.033 -13.112 1.00 97.06 194 ILE A N 1
ATOM 1621 C CA . ILE A 1 194 ? 13.832 1.786 -12.374 1.00 97.06 194 ILE A CA 1
ATOM 1622 C C . ILE A 1 194 ? 14.120 1.659 -10.874 1.00 97.06 194 ILE A C 1
ATOM 1624 O O . ILE A 1 194 ? 13.334 2.156 -10.065 1.00 97.06 194 ILE A O 1
ATOM 1628 N N . ILE A 1 195 ? 15.242 1.033 -10.508 1.00 96.69 195 ILE A N 1
ATOM 1629 C CA . ILE A 1 195 ? 15.683 0.935 -9.114 1.00 96.69 195 ILE A CA 1
ATOM 1630 C C . ILE A 1 195 ? 15.994 2.320 -8.556 1.00 96.69 195 ILE A C 1
ATOM 1632 O O . ILE A 1 195 ? 15.414 2.678 -7.535 1.00 96.69 195 ILE A O 1
ATOM 1636 N N . ASP A 1 196 ? 16.775 3.133 -9.268 1.00 97.81 196 ASP A N 1
ATOM 1637 C CA . ASP A 1 196 ? 17.115 4.496 -8.846 1.00 97.81 196 ASP A CA 1
ATOM 1638 C C . ASP A 1 196 ? 15.853 5.343 -8.598 1.00 97.81 196 ASP A C 1
ATOM 1640 O O . ASP A 1 196 ? 15.737 6.028 -7.582 1.00 97.81 196 ASP A O 1
ATOM 1644 N N . ILE A 1 197 ? 14.851 5.251 -9.486 1.00 98.56 197 ILE A N 1
ATOM 1645 C CA . ILE A 1 197 ? 13.560 5.944 -9.328 1.00 98.56 197 ILE A CA 1
ATOM 1646 C C . ILE A 1 197 ? 12.851 5.528 -8.031 1.00 98.56 197 ILE A C 1
ATOM 1648 O O . ILE A 1 197 ? 12.282 6.373 -7.331 1.00 98.56 197 ILE A O 1
ATOM 1652 N N . ILE A 1 198 ? 12.839 4.230 -7.727 1.00 97.94 198 ILE A N 1
ATOM 1653 C CA . ILE A 1 198 ? 12.169 3.692 -6.541 1.00 97.94 198 ILE A CA 1
ATOM 1654 C C . ILE A 1 198 ? 12.966 4.036 -5.276 1.00 97.94 198 ILE A C 1
ATOM 1656 O O . ILE A 1 198 ? 12.367 4.434 -4.277 1.00 97.94 198 ILE A O 1
ATOM 1660 N N . ASP A 1 199 ? 14.294 3.971 -5.312 1.00 96.50 199 ASP A N 1
ATOM 1661 C CA . ASP A 1 199 ? 15.158 4.334 -4.188 1.00 96.50 199 ASP A CA 1
ATOM 1662 C C . ASP A 1 199 ? 15.031 5.806 -3.814 1.00 96.50 199 ASP A C 1
ATOM 1664 O O . ASP A 1 199 ? 14.826 6.138 -2.643 1.00 96.50 199 ASP A O 1
ATOM 1668 N N . GLU A 1 200 ? 15.050 6.700 -4.799 1.00 97.62 200 GLU A N 1
ATOM 1669 C CA . GLU A 1 200 ? 14.786 8.118 -4.572 1.00 97.62 200 GLU A CA 1
ATOM 1670 C C . GLU A 1 200 ? 13.404 8.354 -3.952 1.00 97.62 200 GLU A C 1
ATOM 1672 O O . GLU A 1 200 ? 13.255 9.171 -3.033 1.00 97.62 200 GLU A O 1
ATOM 1677 N N . PHE A 1 201 ? 12.386 7.621 -4.415 1.00 98.12 201 PHE A N 1
ATOM 1678 C CA . PHE A 1 201 ? 11.074 7.658 -3.785 1.00 98.12 201 PHE A CA 1
ATOM 1679 C C . PHE A 1 201 ? 11.150 7.214 -2.322 1.00 98.12 201 PHE A C 1
ATOM 1681 O O . PHE A 1 201 ? 10.598 7.909 -1.470 1.00 98.12 201 PHE A O 1
ATOM 1688 N N . PHE A 1 202 ? 11.852 6.126 -1.996 1.00 96.25 202 PHE A N 1
ATOM 1689 C CA . PHE A 1 202 ? 11.955 5.642 -0.618 1.00 96.25 202 PHE A CA 1
ATOM 1690 C C . PHE A 1 202 ? 12.766 6.566 0.297 1.00 96.25 202 PHE A C 1
ATOM 1692 O O . PHE A 1 202 ? 12.442 6.675 1.481 1.00 96.25 202 PHE A O 1
ATOM 1699 N N . ILE A 1 203 ? 13.733 7.318 -0.232 1.00 94.81 203 ILE A N 1
ATOM 1700 C CA . ILE A 1 203 ? 14.399 8.402 0.507 1.00 94.81 203 ILE A CA 1
ATOM 1701 C C . ILE A 1 203 ? 13.369 9.461 0.930 1.00 94.81 203 ILE A C 1
ATOM 1703 O O . ILE A 1 203 ? 13.296 9.831 2.106 1.00 94.81 203 ILE A O 1
ATOM 1707 N N . MET A 1 204 ? 12.516 9.910 0.003 1.00 95.94 204 MET A N 1
ATOM 1708 C CA . MET A 1 204 ? 11.430 10.846 0.321 1.00 95.94 204 MET A CA 1
ATOM 1709 C C . MET A 1 204 ? 10.376 10.220 1.241 1.00 95.94 204 MET A C 1
ATOM 1711 O O . MET A 1 204 ? 9.843 10.883 2.136 1.00 95.94 204 MET A O 1
ATOM 1715 N N . TRP A 1 205 ? 10.065 8.944 1.022 1.00 95.88 205 TRP A N 1
ATOM 1716 C CA . TRP A 1 205 ? 9.065 8.203 1.774 1.00 95.88 205 TRP A CA 1
ATOM 1717 C C . TRP A 1 205 ? 9.469 8.045 3.236 1.00 95.88 205 TRP A C 1
ATOM 1719 O O . TRP A 1 205 ? 8.652 8.271 4.123 1.00 95.88 205 TRP A O 1
ATOM 1729 N N . ASN A 1 206 ? 10.743 7.765 3.511 1.00 92.88 206 ASN A N 1
ATOM 1730 C CA . ASN A 1 206 ? 11.266 7.673 4.872 1.00 92.88 206 ASN A CA 1
ATOM 1731 C C . ASN A 1 206 ? 11.053 8.973 5.662 1.00 92.88 206 ASN A C 1
ATOM 1733 O O . ASN A 1 206 ? 10.643 8.924 6.820 1.00 92.88 206 ASN A O 1
ATOM 1737 N N . TYR A 1 207 ? 11.212 10.137 5.028 1.00 91.75 207 TYR A N 1
ATOM 1738 C CA . TYR A 1 207 ? 10.855 11.415 5.649 1.00 91.75 207 TYR A CA 1
ATOM 1739 C C . TYR A 1 207 ? 9.339 11.551 5.897 1.00 91.75 207 TYR A C 1
ATOM 1741 O O . TYR A 1 207 ? 8.905 12.092 6.920 1.00 91.75 207 TYR A O 1
ATOM 1749 N N . CYS A 1 208 ? 8.514 11.037 4.982 1.00 91.50 208 CYS A N 1
ATOM 1750 C CA . CYS A 1 208 ? 7.059 11.017 5.140 1.00 91.50 208 CYS A CA 1
ATOM 1751 C C . CYS A 1 208 ? 6.613 10.133 6.312 1.00 91.50 208 CYS A C 1
ATOM 1753 O O . CYS A 1 208 ? 5.730 10.560 7.051 1.00 91.50 208 CYS A O 1
ATOM 1755 N N . LYS A 1 209 ? 7.243 8.968 6.526 1.00 88.56 209 LYS A N 1
ATOM 1756 C CA . LYS A 1 209 ? 6.951 8.078 7.665 1.00 88.56 209 LYS A CA 1
ATOM 1757 C C . LYS A 1 209 ? 7.156 8.774 9.010 1.00 88.56 209 LYS A C 1
ATOM 1759 O O . LYS A 1 209 ? 6.340 8.647 9.909 1.00 88.56 209 LYS A O 1
ATOM 1764 N N . ILE A 1 210 ? 8.216 9.571 9.126 1.00 83.81 210 ILE A N 1
ATOM 1765 C CA . ILE A 1 210 ? 8.529 10.294 10.366 1.00 83.81 210 ILE A CA 1
ATOM 1766 C C . ILE A 1 210 ? 7.537 11.440 10.599 1.00 83.81 210 ILE A C 1
ATOM 1768 O O . ILE A 1 210 ? 7.078 11.670 11.716 1.00 83.81 210 ILE A O 1
ATOM 1772 N N . THR A 1 211 ? 7.218 12.193 9.545 1.00 85.88 211 THR A N 1
ATOM 1773 C CA . THR A 1 211 ? 6.469 13.454 9.674 1.00 85.88 211 THR A CA 1
ATOM 1774 C C . THR A 1 211 ? 4.961 13.314 9.514 1.00 85.88 211 THR A C 1
ATOM 1776 O O . THR A 1 211 ? 4.233 14.240 9.870 1.00 85.88 211 THR A O 1
ATOM 1779 N N . HIS A 1 212 ? 4.486 12.217 8.918 1.00 84.50 212 HIS A N 1
ATOM 1780 C CA . HIS A 1 212 ? 3.099 12.025 8.484 1.00 84.50 212 HIS A CA 1
ATOM 1781 C C . HIS A 1 212 ? 2.545 13.215 7.671 1.00 84.50 212 HIS A C 1
ATOM 1783 O O . HIS A 1 212 ? 1.347 13.512 7.661 1.00 84.50 212 HIS A O 1
ATOM 1789 N N . ASN A 1 213 ? 3.426 13.941 6.972 1.00 89.38 213 ASN A N 1
ATOM 1790 C CA . ASN A 1 213 ? 3.060 15.167 6.281 1.00 89.38 213 ASN A CA 1
ATOM 1791 C C . ASN A 1 213 ? 2.398 14.859 4.929 1.00 89.38 213 ASN A C 1
ATOM 1793 O O . ASN A 1 213 ? 3.054 14.476 3.961 1.00 89.38 213 ASN A O 1
ATOM 1797 N N . LYS A 1 214 ? 1.093 15.123 4.832 1.00 92.19 214 LYS A N 1
ATOM 1798 C CA . LYS A 1 214 ? 0.275 14.891 3.625 1.00 92.19 214 LYS A CA 1
ATOM 1799 C C . LYS A 1 214 ? 0.805 15.567 2.365 1.00 92.19 214 LYS A C 1
ATOM 1801 O O . LYS A 1 214 ? 0.655 15.029 1.270 1.00 92.19 214 LYS A O 1
ATOM 1806 N N . ILE A 1 215 ? 1.380 16.764 2.497 1.00 92.88 215 ILE A N 1
ATOM 1807 C CA . ILE A 1 215 ? 1.933 17.503 1.356 1.00 92.88 215 ILE A CA 1
ATOM 1808 C C . ILE A 1 215 ? 3.152 16.754 0.821 1.00 92.88 215 ILE A C 1
ATOM 1810 O O . ILE A 1 215 ? 3.286 16.598 -0.392 1.00 92.88 215 ILE A O 1
ATOM 1814 N N . GLN A 1 216 ? 3.997 16.241 1.716 1.00 94.50 216 GLN A N 1
ATOM 1815 C CA . GLN A 1 216 ? 5.180 15.470 1.339 1.00 94.50 216 GLN A CA 1
ATOM 1816 C C . GLN A 1 216 ? 4.812 14.098 0.779 1.00 94.50 216 GLN A C 1
ATOM 1818 O O . GLN A 1 216 ? 5.327 13.739 -0.275 1.00 94.50 216 GLN A O 1
ATOM 1823 N N . ILE A 1 217 ? 3.838 13.402 1.377 1.00 95.06 217 ILE A N 1
ATOM 1824 C CA . ILE A 1 217 ? 3.281 12.149 0.835 1.00 95.06 217 ILE A CA 1
ATOM 1825 C C . ILE A 1 217 ? 2.787 12.372 -0.596 1.00 95.06 217 ILE A C 1
ATOM 1827 O O . ILE A 1 217 ? 3.167 11.654 -1.521 1.00 95.06 217 ILE A O 1
ATOM 1831 N N . LYS A 1 218 ? 1.996 13.431 -0.812 1.00 96.06 218 LYS A N 1
ATOM 1832 C CA . LYS A 1 218 ? 1.509 13.788 -2.146 1.00 96.06 218 LYS A CA 1
ATOM 1833 C C . LYS A 1 218 ? 2.641 14.066 -3.124 1.00 96.06 218 LYS A C 1
ATOM 1835 O O . LYS A 1 218 ? 2.569 13.623 -4.271 1.00 96.06 218 LYS A O 1
ATOM 1840 N N . LYS A 1 219 ? 3.665 14.798 -2.688 1.00 96.62 219 LYS A N 1
ATOM 1841 C CA . LYS A 1 219 ? 4.831 15.113 -3.511 1.00 96.62 219 LYS A CA 1
ATOM 1842 C C . LYS A 1 219 ? 5.596 13.842 -3.895 1.00 96.62 219 LYS A C 1
ATOM 1844 O O . LYS A 1 219 ? 5.843 13.650 -5.080 1.00 96.62 219 LYS A O 1
ATOM 1849 N N . ALA A 1 220 ? 5.898 12.972 -2.932 1.00 97.50 220 ALA A N 1
ATOM 1850 C CA . ALA A 1 220 ? 6.623 11.721 -3.150 1.00 97.50 220 ALA A CA 1
ATOM 1851 C C . ALA A 1 220 ? 5.894 10.806 -4.146 1.00 97.50 220 ALA A C 1
ATOM 1853 O O . ALA A 1 220 ? 6.476 10.407 -5.151 1.00 97.50 220 ALA A O 1
ATOM 1854 N N . LEU A 1 221 ? 4.595 10.559 -3.933 1.00 97.62 221 LEU A N 1
ATOM 1855 C CA . LEU A 1 221 ? 3.790 9.712 -4.822 1.00 97.62 221 LEU A CA 1
ATOM 1856 C C . LEU A 1 221 ? 3.674 10.294 -6.237 1.00 97.62 221 LEU A C 1
ATOM 1858 O O . LEU A 1 221 ? 3.727 9.553 -7.214 1.00 97.62 221 LEU A O 1
ATOM 1862 N N . THR A 1 222 ? 3.531 11.618 -6.362 1.00 96.88 222 THR A N 1
ATOM 1863 C CA . THR A 1 222 ? 3.450 12.268 -7.680 1.00 96.88 222 THR A CA 1
ATOM 1864 C C . THR A 1 222 ? 4.767 12.126 -8.443 1.00 96.88 222 THR A C 1
ATOM 1866 O O . THR A 1 222 ? 4.743 11.755 -9.611 1.00 96.88 222 THR A O 1
ATOM 1869 N N . ILE A 1 223 ? 5.907 12.357 -7.779 1.00 97.81 223 ILE A N 1
ATOM 1870 C CA . ILE A 1 223 ? 7.236 12.225 -8.394 1.00 97.81 223 ILE A CA 1
ATOM 1871 C C . ILE A 1 223 ? 7.501 10.781 -8.827 1.00 97.81 223 ILE A C 1
ATOM 1873 O O . ILE A 1 223 ? 7.950 10.572 -9.952 1.00 97.81 223 ILE A O 1
ATOM 1877 N N . LEU A 1 224 ? 7.181 9.796 -7.979 1.00 98.12 224 LEU A N 1
ATOM 1878 C CA . LEU A 1 224 ? 7.309 8.377 -8.322 1.00 98.12 224 LEU A CA 1
ATOM 1879 C C . LEU A 1 224 ? 6.534 8.053 -9.606 1.00 98.12 224 LEU A C 1
ATOM 1881 O O . LEU A 1 224 ? 7.093 7.504 -10.551 1.00 98.12 224 LEU A O 1
ATOM 1885 N N . VAL A 1 225 ? 5.256 8.438 -9.662 1.00 97.38 225 VAL A N 1
ATOM 1886 C CA . VAL A 1 225 ? 4.398 8.184 -10.827 1.00 97.38 225 VAL A CA 1
ATOM 1887 C C . VAL A 1 225 ? 4.911 8.897 -12.078 1.00 97.38 225 VAL A C 1
ATOM 1889 O O . VAL A 1 225 ? 4.923 8.296 -13.150 1.00 97.38 225 VAL A O 1
ATOM 1892 N N . ASP A 1 226 ? 5.351 10.151 -11.962 1.00 96.88 226 ASP A N 1
ATOM 1893 C CA . ASP A 1 226 ? 5.895 10.912 -13.090 1.00 96.88 226 ASP A CA 1
ATOM 1894 C C . ASP A 1 226 ? 7.156 10.254 -13.666 1.00 96.88 226 ASP A C 1
ATOM 1896 O O . ASP A 1 226 ? 7.265 10.098 -14.884 1.00 96.88 226 ASP A O 1
ATOM 1900 N N . LYS A 1 227 ? 8.086 9.824 -12.807 1.00 97.62 227 LYS A N 1
ATOM 1901 C CA . LYS A 1 227 ? 9.333 9.178 -13.234 1.00 97.62 227 LYS A CA 1
ATOM 1902 C C . LYS A 1 227 ? 9.097 7.792 -13.829 1.00 97.62 227 LYS A C 1
ATOM 1904 O O . LYS A 1 227 ? 9.638 7.490 -14.893 1.00 97.62 227 LYS A O 1
ATOM 1909 N N . LEU A 1 228 ? 8.243 6.978 -13.204 1.00 96.94 228 LEU A N 1
ATOM 1910 C CA . LEU A 1 228 ? 7.859 5.676 -13.754 1.00 96.94 228 LEU A CA 1
ATOM 1911 C C . LEU A 1 228 ? 7.150 5.832 -15.105 1.00 96.94 228 LEU A C 1
ATOM 1913 O O . LEU A 1 228 ? 7.444 5.089 -16.035 1.00 96.94 228 LEU A O 1
ATOM 1917 N N . TYR A 1 229 ? 6.289 6.841 -15.263 1.00 96.06 229 TYR A N 1
ATOM 1918 C CA . TYR A 1 229 ? 5.652 7.128 -16.547 1.00 96.06 229 TYR A CA 1
ATOM 1919 C C . TYR A 1 229 ? 6.671 7.428 -17.649 1.00 96.06 229 TYR A C 1
ATOM 1921 O O . TYR A 1 229 ? 6.608 6.807 -18.706 1.00 96.06 229 TYR A O 1
ATOM 1929 N N . ILE A 1 230 ? 7.631 8.323 -17.393 1.00 95.62 230 ILE A N 1
ATOM 1930 C CA . ILE A 1 230 ? 8.700 8.646 -18.353 1.00 95.62 230 ILE A CA 1
ATOM 1931 C C . ILE A 1 230 ? 9.467 7.375 -18.736 1.00 95.62 230 ILE A C 1
ATOM 1933 O O . ILE A 1 230 ? 9.683 7.108 -19.917 1.00 95.62 230 ILE A O 1
ATOM 1937 N N . LYS A 1 231 ? 9.817 6.538 -17.752 1.00 95.19 231 LYS A N 1
ATOM 1938 C CA . LYS A 1 231 ? 10.534 5.289 -18.025 1.00 95.19 231 LYS A CA 1
ATOM 1939 C C . LYS A 1 231 ? 9.692 4.291 -18.822 1.00 95.19 231 LYS A C 1
ATOM 1941 O O . LYS A 1 231 ? 10.219 3.621 -19.702 1.00 95.19 231 LYS A O 1
ATOM 1946 N N . ALA A 1 232 ? 8.393 4.205 -18.553 1.00 94.19 232 ALA A N 1
ATOM 1947 C CA . ALA A 1 232 ? 7.476 3.363 -19.311 1.00 94.19 232 ALA A CA 1
ATOM 1948 C C . ALA A 1 232 ? 7.321 3.843 -20.770 1.00 94.19 232 ALA A C 1
ATOM 1950 O O . ALA A 1 232 ? 7.186 3.014 -21.667 1.00 94.19 232 ALA A O 1
ATOM 1951 N N . GLN A 1 233 ? 7.403 5.153 -21.038 1.00 93.94 233 GLN A N 1
ATOM 1952 C CA . GLN A 1 233 ? 7.403 5.681 -22.409 1.00 93.94 233 GLN A CA 1
ATOM 1953 C C . GLN A 1 233 ? 8.639 5.235 -23.203 1.00 93.94 233 GLN A C 1
ATOM 1955 O O . GLN A 1 233 ? 8.503 4.914 -24.379 1.00 93.94 233 GLN A O 1
ATOM 1960 N N . HIS A 1 234 ? 9.817 5.143 -22.572 1.00 92.75 234 HIS A N 1
ATOM 1961 C CA . HIS A 1 234 ? 11.028 4.613 -23.223 1.00 92.75 234 HIS A CA 1
ATOM 1962 C C . HIS A 1 234 ? 10.889 3.148 -23.669 1.00 92.75 234 HIS A C 1
ATOM 1964 O O . HIS A 1 234 ? 11.606 2.713 -24.562 1.00 92.75 234 HIS A O 1
ATOM 1970 N N . TYR A 1 235 ? 9.973 2.400 -23.053 1.00 90.31 235 TYR A N 1
ATOM 1971 C CA . TYR A 1 235 ? 9.652 1.019 -23.411 1.00 90.31 235 TYR A CA 1
ATOM 1972 C C . TYR A 1 235 ? 8.452 0.889 -24.355 1.00 90.31 235 TYR A C 1
ATOM 1974 O O . TYR A 1 235 ? 8.049 -0.229 -24.651 1.00 90.31 235 TYR A O 1
ATOM 1982 N N . GLU A 1 236 ? 7.849 2.001 -24.785 1.00 90.44 236 GLU A N 1
ATOM 1983 C CA . GLU A 1 236 ? 6.667 2.014 -25.662 1.00 90.44 236 GLU A CA 1
ATOM 1984 C C . GLU A 1 236 ? 5.453 1.235 -25.101 1.00 90.44 236 GLU A C 1
ATOM 1986 O O . GLU A 1 236 ? 4.574 0.797 -25.840 1.00 90.44 236 GLU A O 1
ATOM 1991 N N . ILE A 1 237 ? 5.362 1.087 -23.771 1.00 87.81 237 ILE A N 1
ATOM 1992 C CA . ILE A 1 237 ? 4.269 0.359 -23.090 1.00 87.81 237 ILE A CA 1
ATOM 1993 C C . ILE A 1 237 ? 3.138 1.260 -22.575 1.00 87.81 237 ILE A C 1
ATOM 1995 O O . ILE A 1 237 ? 2.168 0.755 -21.995 1.00 87.81 237 ILE A O 1
ATOM 1999 N N . VAL A 1 238 ? 3.268 2.580 -22.757 1.00 83.88 238 VAL A N 1
ATOM 2000 C CA . VAL A 1 238 ? 2.290 3.625 -22.388 1.00 83.88 238 VAL A CA 1
ATOM 2001 C C . VAL A 1 238 ? 2.295 4.793 -23.377 1.00 83.88 238 VAL A C 1
ATOM 2003 O O . VAL A 1 238 ? 2.557 4.617 -24.583 1.00 83.88 238 VAL A O 1
#

Radius of gyration: 19.22 Å; Cα contacts (8 Å, |Δi|>4): 260; chains: 1; bounding box: 47×36×53 Å

Mean predicted aligned error: 4.51 Å

Solvent-accessible surface area (backbone atoms only — not comparable to full-atom values): 13420 Å² total; per-residue (Å²): 131,88,64,67,70,63,46,52,49,92,59,42,40,67,59,51,55,58,47,53,74,62,33,44,72,44,80,44,75,37,96,49,93,50,61,46,71,48,79,47,84,66,52,100,90,51,61,33,40,32,38,40,24,36,33,88,93,48,67,48,47,60,54,47,44,53,45,51,46,54,51,46,39,47,72,75,62,50,54,59,53,64,48,43,49,55,46,34,60,73,36,88,44,44,41,71,69,56,31,71,67,57,45,50,53,56,32,48,48,52,52,47,62,61,40,49,68,58,47,45,73,46,68,49,61,76,76,61,72,43,98,61,74,87,58,77,91,68,50,76,67,56,53,52,50,37,52,56,18,61,77,30,85,94,35,27,62,56,19,52,51,52,50,54,53,48,52,53,50,41,60,56,69,67,43,71,83,75,87,42,44,71,57,51,55,50,47,44,73,75,44,47,66,64,49,52,50,51,52,56,32,49,59,51,43,54,55,24,57,77,62,70,38,56,69,52,45,49,49,36,47,39,52,40,47,54,53,51,48,58,56,36,46,79,67,67,64,78